Protein AF-A0A2Z6MBP9-F1 (afdb_monomer_lite)

Foldseek 3Di:
DADEAEPEFQDPDDDDDLQPQGQADPGPRHPLVVLLVVLLVVLLVCQPPPRYAEYHSYFEREHPPDDVVRLLVSLQSSLVSSCVSHLRHAYERADYHRSAAPLVCVPPNRDHDSPLRYAYEHEDECPPFPHLCCCVVPDLVVSLVSSLVSSCNGPVVQCDDDHHHHYAHAEYADDPVDDDSSRVSVLLSVLCSCVVSVHHYDYPDCVPVVVVVQVSCVNNHPRDDDDDDDDFDADVVPRWWWDQDPVRDTDTDAAPDDDDDDDDWDADPVGFIWAWFQPDPPGPDIDIDGQQCPDVDPPRPDDRPRRDDDHHHHHD

InterPro domains:
  IPR001547 Glycoside hydrolase, family 5 [PF00150] (1-208)
  IPR017853 Glycoside hydrolase superfamily [SSF51445] (1-216)

Secondary structure (DSSP, 8-state):
--EEEE---SSSS----TTSS-SSTTSTT--HHHHHHHHHHHHHHHTT-TTEEEEE--S---STT--HHHHHHHHHHHHHHHHHH-TTSEEEE--BTTTTB-GGGGTS-------TTEEEEEEEETTTSS-STHHHHS-HHHHHHHHHHHHHHHTGGGGSSSS---EEEEEEE--SSS--HHHHHHHHHHHHHHHHTT--EEEE--TTHHHHHHHHHHHHS-TT--SS------BTTTTBEEEE-TTS-EEEE--TT--------EE-TTS-EEEEEESSSS---EEEEEPSS-S--TT--S-GGGG---------

Sequence (316 aa):
MMVLVDNHVSDPKWCCDNNDGNGFFGDQFFDPKEWLEGLSNVANRVKAKPQVVAIGMRNELRGPNQEKDNWHKYMSQGATIVHKANPNILVFISGLNYDTDLSFLKTNPLNVSIGNKLVYEVHSYAWSIGSPNDWNEQPMNQKCANVMNNLNDKAGFLMSGSNPNPLVMTEFGMDMFDIDDKNQRFMSCMLAYLAGVDLDWALWAAQEFSQRFQLVQKKLLEPSSNSIKSYIIYHPLSGQCVKVNNNHELELGDCDGQTTNLHLSTLDGNGQNLCLQRESSTSPKIVTKKCICVDDNPTCLDDPQSQWFQLVTTNV

Organism: Trifolium subterraneum (NCBI:txid3900)

pLDDT: mean 76.73, std 22.13, range [27.02, 98.69]

Radius of gyration: 25.43 Å; chains: 1; bounding box: 58×69×61 Å

Structure (mmCIF, N/CA/C/O backbone):
data_AF-A0A2Z6MBP9-F1
#
_entry.id   AF-A0A2Z6MBP9-F1
#
loop_
_atom_site.group_PDB
_atom_site.id
_atom_site.type_symbol
_atom_site.label_atom_id
_atom_site.label_alt_id
_atom_site.label_comp_id
_atom_site.label_asym_id
_atom_site.label_entity_id
_atom_site.label_seq_id
_atom_site.pdbx_PDB_ins_code
_atom_site.Cartn_x
_atom_site.Cartn_y
_atom_site.Cartn_z
_atom_site.occupancy
_atom_site.B_iso_or_equiv
_atom_site.auth_seq_id
_atom_site.auth_comp_id
_atom_site.auth_asym_id
_atom_site.auth_atom_id
_atom_site.pdbx_PDB_model_num
ATOM 1 N N . MET A 1 1 ? -15.768 -10.307 -4.596 1.00 78.56 1 MET A N 1
ATOM 2 C CA . MET A 1 1 ? -15.152 -8.989 -4.347 1.00 78.56 1 MET A CA 1
ATOM 3 C C . MET A 1 1 ? -15.163 -8.742 -2.854 1.00 78.56 1 MET A C 1
ATOM 5 O O . MET A 1 1 ? -16.210 -8.928 -2.242 1.00 78.56 1 MET A O 1
ATOM 9 N N . MET A 1 2 ? -14.011 -8.388 -2.297 1.00 88.38 2 MET A N 1
ATOM 10 C CA . MET A 1 2 ? -13.864 -7.919 -0.919 1.00 88.38 2 MET A CA 1
ATOM 11 C C . MET A 1 2 ? -13.749 -6.392 -0.941 1.00 88.38 2 MET A C 1
ATOM 13 O O . MET A 1 2 ? -13.387 -5.827 -1.971 1.00 88.38 2 MET A O 1
ATOM 17 N N . VAL A 1 3 ? -14.096 -5.732 0.160 1.00 91.38 3 VAL A N 1
ATOM 18 C CA . VAL A 1 3 ? -14.080 -4.272 0.286 1.00 91.38 3 VAL A CA 1
ATOM 19 C C . VAL A 1 3 ? -13.291 -3.888 1.534 1.00 91.38 3 VAL A C 1
ATOM 21 O O . VAL A 1 3 ? -13.636 -4.299 2.645 1.00 91.38 3 VAL A O 1
ATOM 24 N N . LEU A 1 4 ? -12.261 -3.073 1.332 1.00 96.00 4 LEU A N 1
ATOM 25 C CA . LEU A 1 4 ? -11.675 -2.213 2.351 1.00 96.00 4 LEU A CA 1
ATOM 26 C C . LEU A 1 4 ? -12.423 -0.876 2.280 1.00 96.00 4 LEU A C 1
ATOM 28 O O . LEU A 1 4 ? -12.638 -0.357 1.184 1.00 96.00 4 LEU A O 1
ATOM 32 N N . VAL A 1 5 ? -12.883 -0.349 3.416 1.00 96.06 5 VAL A N 1
ATOM 33 C CA . VAL A 1 5 ? -13.403 1.029 3.479 1.00 96.06 5 VAL A CA 1
ATOM 34 C C . VAL A 1 5 ? -12.334 1.929 4.083 1.00 96.06 5 VAL A C 1
ATOM 36 O O . VAL A 1 5 ? -11.892 1.689 5.202 1.00 96.06 5 VAL A O 1
ATOM 39 N N . ASP A 1 6 ? -11.900 2.923 3.318 1.00 96.25 6 ASP A N 1
ATOM 40 C CA . ASP A 1 6 ? -10.804 3.822 3.677 1.00 96.25 6 ASP A CA 1
ATOM 41 C C . ASP A 1 6 ? -11.322 5.171 4.216 1.00 96.25 6 ASP A C 1
ATOM 43 O O . ASP A 1 6 ? -12.376 5.669 3.801 1.00 96.25 6 ASP A O 1
ATOM 47 N N . ASN A 1 7 ? -10.573 5.770 5.142 1.00 96.31 7 ASN A N 1
ATOM 48 C CA . ASN A 1 7 ? -10.744 7.150 5.580 1.00 96.31 7 ASN A CA 1
ATOM 49 C C . ASN A 1 7 ? -9.782 8.067 4.807 1.00 96.31 7 ASN A C 1
ATOM 51 O O . ASN A 1 7 ? -8.754 8.494 5.330 1.00 96.31 7 ASN A O 1
ATOM 55 N N . HIS A 1 8 ? -10.151 8.381 3.566 1.00 94.31 8 HIS A N 1
ATOM 56 C CA . HIS A 1 8 ? -9.243 9.024 2.617 1.00 94.31 8 HIS A CA 1
ATOM 57 C C . HIS A 1 8 ? -8.879 10.478 2.975 1.00 94.31 8 HIS A C 1
ATOM 59 O O . HIS A 1 8 ? -7.716 10.866 3.050 1.00 94.31 8 HIS A O 1
ATOM 65 N N . VAL A 1 9 ? -9.898 11.300 3.231 1.00 91.88 9 VAL A N 1
ATOM 66 C CA . VAL A 1 9 ? -9.785 12.700 3.668 1.00 91.88 9 VAL A CA 1
ATOM 67 C C . VAL A 1 9 ? -10.975 13.041 4.560 1.00 91.88 9 VAL A C 1
ATOM 69 O O . VAL A 1 9 ? -12.023 12.395 4.484 1.00 91.88 9 VAL A O 1
ATOM 72 N N . SER A 1 10 ? -10.823 14.049 5.416 1.00 89.25 10 SER A N 1
ATOM 73 C CA . SER A 1 10 ? -11.907 14.529 6.285 1.00 89.25 10 SER A CA 1
ATOM 74 C C . SER A 1 10 ? -12.789 15.565 5.580 1.00 89.25 10 SER A C 1
ATOM 76 O O . SER A 1 10 ? -14.002 15.590 5.758 1.00 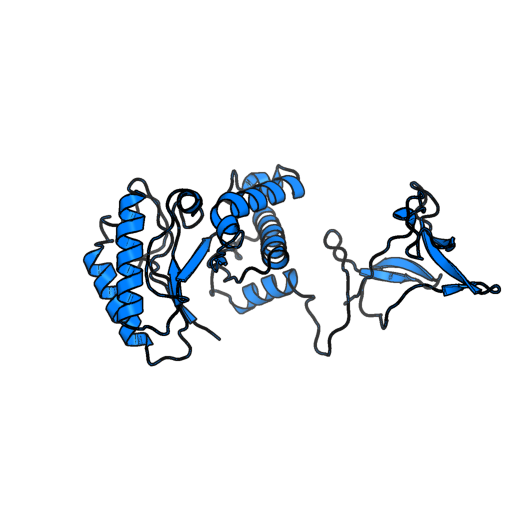89.25 10 SER A O 1
ATOM 78 N N . ASP A 1 11 ? -12.163 16.411 4.762 1.00 85.25 11 ASP A N 1
ATOM 79 C CA . ASP A 1 11 ? -12.798 17.423 3.916 1.00 85.25 11 ASP A CA 1
ATOM 80 C C . ASP A 1 11 ? -12.936 16.864 2.482 1.00 85.25 11 ASP A C 1
ATOM 82 O O . ASP A 1 11 ? -11.939 16.370 1.949 1.00 85.25 11 ASP A O 1
ATOM 86 N N . PRO A 1 12 ? -14.125 16.875 1.841 1.00 83.44 12 PRO A N 1
ATOM 87 C CA . PRO A 1 12 ? -14.346 16.239 0.538 1.00 83.44 12 PRO A CA 1
ATOM 88 C C . PRO A 1 12 ? -13.714 17.034 -0.619 1.00 83.44 12 PRO A C 1
ATOM 90 O O . PRO A 1 12 ? -14.389 17.764 -1.348 1.00 83.44 12 PRO A O 1
ATOM 93 N N . LYS A 1 13 ? -12.405 16.857 -0.806 1.00 81.50 13 LYS A N 1
ATOM 94 C CA . LYS A 1 13 ? -11.586 17.503 -1.842 1.00 81.50 13 LYS A CA 1
ATOM 95 C C . LYS A 1 13 ? -10.576 16.544 -2.471 1.00 81.50 13 LYS A C 1
ATOM 97 O O . LYS A 1 13 ? -10.451 15.393 -2.063 1.00 81.50 13 LYS A O 1
ATOM 102 N N . TRP A 1 14 ? -9.846 17.043 -3.468 1.00 82.00 14 TRP A N 1
ATOM 103 C CA . TRP A 1 14 ? -8.690 16.342 -4.017 1.00 82.00 14 TRP A CA 1
ATOM 104 C C . TRP A 1 14 ? -7.540 16.292 -3.000 1.00 82.00 14 TRP A C 1
ATOM 106 O O . TRP A 1 14 ? -7.294 17.260 -2.281 1.00 82.00 14 TRP A O 1
ATOM 116 N N . CYS A 1 15 ? -6.859 15.152 -2.970 1.00 80.12 15 CYS A N 1
ATOM 117 C CA . CYS A 1 15 ? -5.733 14.817 -2.105 1.00 80.12 15 CYS A CA 1
ATOM 118 C C . CYS A 1 15 ? -4.496 14.587 -3.009 1.00 80.12 15 CYS A C 1
ATOM 120 O O . CYS A 1 15 ? -4.652 14.270 -4.184 1.00 80.12 15 CYS A O 1
ATOM 122 N N . CYS A 1 16 ? -3.251 14.766 -2.576 1.00 85.00 16 CYS A N 1
ATOM 123 C CA . CYS A 1 16 ? -2.778 14.919 -1.207 1.00 85.00 16 CYS A CA 1
ATOM 124 C C . CYS A 1 16 ? -1.644 15.960 -1.146 1.00 85.00 16 CYS A C 1
ATOM 126 O O . CYS A 1 16 ? -0.484 15.650 -1.413 1.00 85.00 16 CYS A O 1
ATOM 128 N N . ASP A 1 17 ? -1.947 17.206 -0.782 1.00 86.75 17 ASP A N 1
ATOM 129 C CA . ASP A 1 17 ? -0.915 18.241 -0.626 1.00 86.75 17 ASP A CA 1
ATOM 130 C C . ASP A 1 17 ? -0.367 18.246 0.809 1.00 86.75 17 ASP A C 1
ATOM 132 O O . ASP A 1 17 ? -1.072 17.941 1.771 1.00 86.75 17 ASP A O 1
ATOM 136 N N . ASN A 1 18 ? 0.893 18.660 0.987 1.00 88.62 18 ASN A N 1
ATOM 137 C CA . ASN A 1 18 ? 1.510 18.795 2.320 1.00 88.62 18 ASN A CA 1
ATOM 138 C C . ASN A 1 18 ? 0.797 19.814 3.233 1.00 88.62 18 ASN A C 1
ATOM 140 O O . ASN A 1 18 ? 0.998 19.787 4.444 1.00 88.62 18 ASN A O 1
ATOM 144 N N . ASN A 1 19 ? 0.010 20.728 2.652 1.00 88.69 19 ASN A N 1
ATOM 145 C CA . ASN A 1 19 ? -0.622 21.861 3.335 1.00 88.69 19 ASN A CA 1
ATOM 146 C C . ASN A 1 19 ? -2.150 21.908 3.128 1.00 88.69 19 ASN A C 1
ATOM 148 O O . ASN A 1 19 ? -2.763 22.957 3.315 1.00 88.69 19 ASN A O 1
ATOM 152 N N . ASP A 1 20 ? -2.788 20.798 2.742 1.00 90.50 20 ASP A N 1
ATOM 153 C CA . ASP A 1 20 ? -4.249 20.730 2.545 1.00 90.50 20 ASP A CA 1
ATOM 154 C C . ASP A 1 20 ? -5.064 20.661 3.858 1.00 90.50 20 ASP A C 1
ATOM 156 O O . ASP A 1 20 ? -6.297 20.549 3.840 1.00 90.50 20 ASP A O 1
ATOM 160 N N . GLY A 1 21 ? -4.386 20.713 5.007 1.00 92.56 21 GLY A N 1
ATOM 161 C CA . GLY A 1 21 ? -4.985 20.659 6.339 1.00 92.56 21 GLY A CA 1
ATOM 162 C C . GLY A 1 21 ? -5.599 19.303 6.706 1.00 92.56 21 GLY A C 1
ATOM 163 O O . GLY A 1 21 ? -6.413 19.251 7.627 1.00 92.56 21 GLY A O 1
ATOM 164 N N . ASN A 1 22 ? -5.271 18.230 5.979 1.00 93.00 22 ASN A N 1
ATOM 165 C CA . ASN A 1 22 ? -5.715 16.857 6.242 1.00 93.00 22 ASN A CA 1
ATOM 166 C C . ASN A 1 22 ? -4.546 15.887 6.509 1.00 93.00 22 ASN A C 1
ATOM 168 O O . ASN A 1 22 ? -4.806 14.704 6.736 1.00 93.00 22 ASN A O 1
ATOM 172 N N . GLY A 1 23 ? -3.294 16.351 6.464 1.00 93.50 23 GLY A N 1
ATOM 173 C CA . GLY A 1 23 ? -2.109 15.494 6.439 1.00 93.50 23 GLY A CA 1
ATOM 174 C C . GLY A 1 23 ? -1.810 14.779 7.756 1.00 93.50 23 GLY A C 1
ATOM 175 O O . GLY A 1 23 ? -1.382 13.625 7.732 1.00 93.50 23 GLY A O 1
ATOM 176 N N . PHE A 1 24 ? -2.061 15.416 8.901 1.00 97.00 24 PHE A N 1
ATOM 177 C CA . PHE A 1 24 ? -1.782 14.827 10.209 1.00 97.00 24 PHE A CA 1
ATOM 178 C C . PHE A 1 24 ? -2.803 15.190 11.297 1.00 97.00 24 PHE A C 1
ATOM 180 O O . PHE A 1 24 ? -3.591 16.129 11.180 1.00 97.00 24 PHE A O 1
ATOM 187 N N . PHE A 1 25 ? -2.785 14.412 12.380 1.00 97.31 25 PHE A N 1
ATOM 188 C CA . PHE A 1 25 ? -3.661 14.568 13.539 1.00 97.31 25 PHE A CA 1
ATOM 189 C C . PHE A 1 25 ? -3.562 15.974 14.153 1.00 97.31 25 PHE A C 1
ATOM 191 O O . PHE A 1 25 ? -2.516 16.355 14.678 1.00 97.31 25 PHE A O 1
ATOM 198 N N . GLY A 1 26 ? -4.675 16.710 14.164 1.00 95.88 26 GLY A N 1
ATOM 199 C CA . GLY A 1 26 ? -4.751 18.084 14.668 1.00 95.88 26 GLY A CA 1
ATOM 200 C C . GLY A 1 26 ? -4.574 19.174 13.604 1.00 95.88 26 GLY A C 1
ATOM 201 O O . GLY A 1 26 ? -4.646 20.352 13.955 1.00 95.88 26 GLY A O 1
ATOM 202 N N . ASP A 1 27 ? -4.384 18.816 12.330 1.00 95.44 27 ASP A N 1
ATOM 203 C CA . ASP A 1 27 ? -4.482 19.770 11.222 1.00 95.44 27 ASP A CA 1
ATOM 204 C C . ASP A 1 27 ? -5.906 20.353 11.101 1.00 95.44 27 ASP A C 1
ATOM 206 O O . ASP A 1 27 ? -6.869 19.822 11.655 1.00 95.44 27 ASP A O 1
ATOM 210 N N . GLN A 1 28 ? -6.048 21.444 10.334 1.00 94.69 28 GLN A N 1
ATOM 211 C CA . GLN A 1 28 ? -7.271 22.257 10.214 1.00 94.69 28 GLN A CA 1
ATOM 212 C C . GLN A 1 28 ? -8.577 21.462 10.023 1.00 94.69 28 GLN A C 1
ATOM 214 O O . GLN A 1 28 ? -9.617 21.889 10.522 1.00 94.69 28 GLN A O 1
ATOM 219 N N . PHE A 1 29 ? -8.534 20.346 9.294 1.00 94.75 29 PHE A N 1
ATOM 220 C CA . PHE A 1 29 ? -9.696 19.508 8.991 1.00 94.75 29 PHE A CA 1
ATOM 221 C C . PHE A 1 29 ? -9.604 18.109 9.623 1.00 94.75 29 PHE A C 1
ATOM 223 O O . PHE A 1 29 ? -10.404 17.239 9.300 1.00 94.75 29 PHE A O 1
ATOM 230 N N . PHE A 1 30 ? -8.635 17.845 10.503 1.00 96.00 30 PHE A N 1
ATOM 231 C CA . PHE A 1 30 ? -8.377 16.510 11.049 1.00 96.00 30 PHE A CA 1
ATOM 232 C C . PHE A 1 30 ? -8.354 16.510 12.586 1.00 96.00 30 PHE A C 1
ATOM 234 O O . PHE A 1 30 ? -7.325 16.242 13.207 1.00 96.00 30 PHE A O 1
ATOM 241 N N . ASP A 1 31 ? -9.511 16.760 13.214 1.00 97.38 31 ASP A N 1
ATOM 242 C CA . ASP A 1 31 ? -9.678 16.553 14.661 1.00 97.38 31 ASP A CA 1
ATOM 243 C C . ASP A 1 31 ? -9.617 15.043 14.991 1.00 97.38 31 ASP A C 1
ATOM 245 O O . ASP A 1 31 ? -10.450 14.265 14.505 1.00 97.38 31 ASP A O 1
ATOM 249 N N . PRO A 1 32 ? -8.674 14.589 15.841 1.00 97.75 32 PRO A N 1
ATOM 250 C CA . PRO A 1 32 ? -8.573 13.182 16.215 1.00 97.75 32 PRO A CA 1
ATOM 251 C C . PRO A 1 32 ? -9.816 12.637 16.930 1.00 97.75 32 PRO A C 1
ATOM 253 O O . PRO A 1 32 ? -10.083 11.444 16.839 1.00 97.75 32 PRO A O 1
ATOM 256 N N . LYS A 1 33 ? -10.594 13.461 17.643 1.00 98.25 33 LYS A N 1
ATOM 257 C CA . LYS A 1 33 ? -11.826 13.012 18.317 1.00 98.25 33 LYS A CA 1
ATOM 258 C C . LYS A 1 33 ? -12.920 12.690 17.309 1.00 98.25 33 LYS A C 1
ATOM 260 O O . LYS A 1 33 ? -13.501 11.610 17.379 1.00 98.25 33 LYS A O 1
ATOM 265 N N . GLU A 1 34 ? -13.155 13.597 16.363 1.00 98.12 34 GLU A N 1
ATOM 266 C CA . GLU A 1 34 ? -14.128 13.404 15.284 1.00 98.12 34 GLU A CA 1
ATOM 267 C C . GLU A 1 34 ? -13.765 12.172 14.446 1.00 98.12 34 GLU A C 1
ATOM 269 O O . GLU A 1 34 ? -14.619 11.333 14.164 1.00 98.12 34 GLU A O 1
ATOM 274 N N . TRP A 1 35 ? -12.478 11.999 14.137 1.00 98.25 35 TRP A N 1
ATOM 275 C CA . TRP A 1 35 ? -11.964 10.815 13.451 1.00 98.25 35 TRP A CA 1
ATOM 276 C C . TRP A 1 35 ? -12.220 9.509 14.223 1.00 98.25 35 TRP A C 1
ATOM 278 O O . TRP A 1 35 ? -12.745 8.554 13.648 1.00 98.25 35 TRP A O 1
ATOM 288 N N . LEU A 1 36 ? -11.930 9.460 15.531 1.00 98.69 36 LEU A N 1
ATOM 289 C CA . LEU A 1 36 ? -12.209 8.286 16.374 1.00 98.69 36 LEU A CA 1
ATOM 290 C C . LEU A 1 36 ? -13.715 7.954 16.430 1.00 98.69 36 LEU A C 1
ATOM 292 O O . LEU A 1 36 ? -14.098 6.779 16.384 1.00 98.69 36 LEU A O 1
ATOM 296 N N . GLU A 1 37 ? -14.583 8.967 16.502 1.00 98.44 37 GLU A N 1
ATOM 297 C CA . GLU A 1 37 ? -16.040 8.792 16.431 1.00 98.44 37 GLU A CA 1
ATOM 298 C C . GLU A 1 37 ? -16.483 8.289 15.047 1.00 98.44 37 GLU A C 1
ATOM 300 O O . GLU A 1 37 ? -17.269 7.340 14.953 1.00 98.44 37 GLU A O 1
ATOM 305 N N . GLY A 1 38 ? -15.926 8.850 13.972 1.00 98.00 38 GLY A N 1
ATOM 306 C CA . GLY A 1 38 ? -16.136 8.423 12.589 1.00 98.00 38 GLY A CA 1
ATOM 307 C C . GLY A 1 38 ? -15.774 6.954 12.365 1.00 98.00 38 GLY A C 1
ATOM 308 O O . GLY A 1 38 ? -16.606 6.190 11.868 1.00 98.00 38 GLY A O 1
ATOM 309 N N . LEU A 1 39 ? -14.590 6.525 12.812 1.00 98.62 39 LEU A N 1
ATOM 310 C CA . LEU A 1 39 ? -14.144 5.128 12.752 1.00 98.62 39 LEU A CA 1
ATOM 311 C C . LEU A 1 39 ? -15.106 4.184 13.488 1.00 98.62 39 LEU A C 1
ATOM 313 O O . LEU A 1 39 ? -15.506 3.158 12.934 1.00 98.62 39 LEU A O 1
ATOM 317 N N . SER A 1 40 ? -15.539 4.544 14.701 1.00 98.56 40 SER A N 1
ATOM 318 C CA . SER A 1 40 ? -16.538 3.775 15.461 1.00 98.56 40 SER A CA 1
ATOM 319 C C . SER A 1 40 ? -17.866 3.651 14.703 1.00 98.56 40 SER A C 1
ATOM 321 O O . SER A 1 40 ? -18.442 2.561 14.594 1.00 98.56 40 SER A O 1
ATOM 323 N N . ASN A 1 41 ? -18.353 4.756 14.137 1.00 98.25 41 ASN A N 1
ATOM 324 C CA . ASN A 1 41 ? -19.615 4.808 13.402 1.00 98.25 41 ASN A CA 1
ATOM 325 C C . ASN A 1 41 ? -19.564 3.969 12.115 1.00 98.25 41 ASN A C 1
ATOM 327 O O . ASN A 1 41 ? -20.492 3.198 11.844 1.00 98.25 41 ASN A O 1
ATOM 331 N N . VAL A 1 42 ? -18.470 4.051 11.350 1.00 97.94 42 VAL A N 1
ATOM 332 C CA . VAL A 1 42 ? -18.249 3.231 10.148 1.00 97.94 42 VAL A CA 1
ATOM 333 C C . VAL A 1 42 ? -18.137 1.752 10.518 1.00 97.94 42 VAL A C 1
ATOM 335 O O . VAL A 1 42 ? -18.870 0.940 9.948 1.00 97.94 42 VAL A O 1
ATOM 338 N N . ALA A 1 43 ? -17.322 1.396 11.516 1.00 98.38 43 ALA A N 1
ATOM 339 C CA . ALA A 1 43 ? -17.139 0.017 11.973 1.00 98.38 43 ALA A CA 1
ATOM 340 C C . ALA A 1 43 ? -18.457 -0.649 12.399 1.00 98.38 43 ALA A C 1
ATOM 342 O O . ALA A 1 43 ? -18.738 -1.782 11.997 1.00 98.38 43 ALA A O 1
ATOM 343 N N . ASN A 1 44 ? -19.312 0.069 13.135 1.00 98.12 44 ASN A N 1
ATOM 344 C CA . ASN A 1 44 ? -20.657 -0.402 13.473 1.00 98.12 44 ASN A CA 1
ATOM 345 C C . ASN A 1 44 ? -21.556 -0.535 12.229 1.00 98.12 44 ASN A C 1
ATOM 347 O O . ASN A 1 44 ? -22.238 -1.549 12.066 1.00 98.12 44 ASN A O 1
ATOM 351 N N . ARG A 1 45 ? -21.536 0.444 11.313 1.00 97.00 45 ARG A N 1
ATOM 352 C CA . ARG A 1 45 ? -22.363 0.460 10.088 1.00 97.00 45 ARG A CA 1
ATOM 353 C C . ARG A 1 45 ? -22.016 -0.652 9.092 1.00 97.00 45 ARG A C 1
ATOM 355 O O . ARG A 1 45 ? -22.892 -1.066 8.326 1.00 97.00 45 ARG A O 1
ATOM 362 N N . VAL A 1 46 ? -20.772 -1.131 9.067 1.00 97.06 46 VAL A N 1
ATOM 363 C CA . VAL A 1 46 ? -20.335 -2.224 8.175 1.00 97.06 46 VAL A CA 1
ATOM 364 C C . VAL A 1 46 ? -20.385 -3.611 8.821 1.00 97.06 46 VAL A C 1
ATOM 366 O O . VAL A 1 46 ? -20.267 -4.603 8.113 1.00 97.06 46 VAL A O 1
ATOM 369 N N . LYS A 1 47 ? -20.653 -3.716 10.128 1.00 94.56 47 LYS A N 1
ATOM 370 C CA . LYS A 1 47 ? -20.632 -4.978 10.896 1.00 94.56 47 LYS A CA 1
ATOM 371 C C . LYS A 1 47 ? -21.520 -6.101 10.343 1.00 94.56 47 LYS A C 1
ATOM 373 O O . LYS A 1 47 ? -21.188 -7.270 10.496 1.00 94.56 47 LYS A O 1
ATOM 378 N N . ALA A 1 48 ? -22.631 -5.753 9.693 1.00 91.94 48 ALA A N 1
ATOM 379 C CA . ALA A 1 48 ? -23.555 -6.701 9.060 1.00 91.94 48 ALA A CA 1
ATOM 380 C C . ALA A 1 48 ? -23.320 -6.891 7.542 1.00 91.94 48 ALA A C 1
ATOM 382 O O . ALA A 1 48 ? -24.154 -7.492 6.866 1.00 91.94 48 ALA A O 1
ATOM 383 N N . LYS A 1 49 ? -22.226 -6.356 6.983 1.00 94.31 49 LYS A N 1
ATOM 384 C CA . LYS A 1 49 ? -21.910 -6.394 5.547 1.00 94.31 49 LYS A CA 1
ATOM 385 C C . LYS A 1 49 ? -20.735 -7.348 5.290 1.00 94.31 49 LYS A C 1
ATOM 387 O O . LYS A 1 49 ? -19.592 -6.908 5.374 1.00 94.31 49 LYS A O 1
ATOM 392 N N . PRO A 1 50 ? -20.969 -8.629 4.947 1.00 91.25 50 PRO A N 1
ATOM 393 C CA . PRO A 1 50 ? -19.896 -9.623 4.815 1.00 91.25 50 PRO A CA 1
ATOM 394 C C . PRO A 1 50 ? -18.900 -9.332 3.680 1.00 91.25 50 PRO A C 1
ATOM 396 O O . PRO A 1 50 ? -17.843 -9.947 3.626 1.00 91.25 50 PRO A O 1
ATOM 399 N N . GLN A 1 51 ? -19.219 -8.406 2.770 1.00 93.25 51 GLN A N 1
ATOM 400 C CA . GLN A 1 51 ? -18.301 -7.940 1.730 1.00 93.25 51 GLN A CA 1
ATOM 401 C C . GLN A 1 51 ? -17.224 -6.989 2.272 1.00 93.25 51 GLN A C 1
ATOM 403 O O . GLN A 1 51 ? -16.179 -6.861 1.641 1.00 93.25 51 GLN A O 1
ATOM 408 N N . VAL A 1 52 ? -17.472 -6.305 3.398 1.00 95.94 52 VAL A N 1
ATOM 409 C CA . VAL A 1 52 ? -16.518 -5.363 3.999 1.00 95.94 52 VAL A CA 1
ATOM 410 C C . VAL A 1 52 ? -15.631 -6.122 4.980 1.00 95.94 52 VAL A C 1
ATOM 412 O O . VAL A 1 52 ? -16.074 -6.505 6.062 1.00 95.94 52 VAL A O 1
ATOM 415 N N . VAL A 1 53 ? -14.385 -6.357 4.576 1.00 97.19 53 VAL A N 1
ATOM 416 C CA . VAL A 1 53 ? -13.426 -7.203 5.306 1.00 97.19 53 VAL A CA 1
ATOM 417 C C . VAL A 1 53 ? -12.406 -6.393 6.103 1.00 97.19 53 VAL A C 1
ATOM 419 O O . VAL A 1 53 ? -11.828 -6.921 7.051 1.00 97.19 53 VAL A O 1
ATOM 422 N N . ALA A 1 54 ? -12.212 -5.121 5.745 1.00 98.19 54 ALA A N 1
ATOM 423 C CA . ALA A 1 54 ? -11.182 -4.248 6.296 1.00 98.19 54 ALA A CA 1
ATOM 424 C C . ALA A 1 54 ? -11.658 -2.793 6.448 1.00 98.19 54 ALA A C 1
ATOM 426 O O . ALA A 1 54 ? -12.542 -2.337 5.714 1.00 98.19 54 ALA A O 1
ATOM 427 N N . ILE A 1 55 ? -11.039 -2.069 7.381 1.00 98.56 55 ILE A N 1
ATOM 428 C CA . ILE A 1 55 ? -11.099 -0.607 7.509 1.00 98.56 55 ILE A CA 1
ATOM 429 C C . ILE A 1 55 ? -9.672 -0.058 7.428 1.00 98.56 55 ILE A C 1
ATOM 431 O O . ILE A 1 55 ? -8.863 -0.390 8.295 1.00 98.56 55 ILE A O 1
ATOM 435 N N . GLY A 1 56 ? -9.405 0.782 6.424 1.00 98.31 56 GLY A N 1
ATOM 436 C CA . GLY A 1 56 ? -8.249 1.684 6.387 1.00 98.31 56 GLY A CA 1
ATOM 437 C C . GLY A 1 56 ? -8.511 2.845 7.332 1.00 98.31 56 GLY A C 1
ATOM 438 O O . GLY A 1 56 ? -9.564 3.486 7.253 1.00 98.31 56 GLY A O 1
ATOM 439 N N . MET A 1 57 ? -7.627 3.059 8.307 1.00 97.94 57 MET A N 1
ATOM 440 C CA . MET A 1 57 ? -7.917 4.023 9.371 1.00 97.94 57 MET A CA 1
ATOM 441 C C . MET A 1 57 ? -7.669 5.471 8.959 1.00 97.94 57 MET A C 1
ATOM 443 O O . MET A 1 57 ? -8.389 6.344 9.444 1.00 97.94 57 MET A O 1
ATOM 447 N N . ARG A 1 58 ? -6.678 5.738 8.103 1.00 97.31 58 ARG A N 1
ATOM 448 C CA . ARG A 1 58 ? -6.411 7.061 7.524 1.00 97.31 58 ARG A CA 1
ATOM 449 C C . ARG A 1 58 ? -5.465 6.943 6.335 1.00 97.31 58 ARG A C 1
ATOM 451 O O . ARG A 1 58 ? -4.364 6.458 6.531 1.00 97.31 58 ARG A O 1
ATOM 458 N N . ASN A 1 59 ? -5.831 7.479 5.182 1.00 97.00 59 ASN A N 1
ATOM 459 C CA . ASN A 1 59 ? -4.941 7.553 4.026 1.00 97.00 59 ASN A CA 1
ATOM 460 C C . ASN A 1 59 ? -3.801 8.577 4.199 1.00 97.00 59 ASN A C 1
ATOM 462 O O . ASN A 1 59 ? -4.049 9.734 4.563 1.00 97.00 59 ASN A O 1
ATOM 466 N N . GLU A 1 60 ? -2.578 8.171 3.858 1.00 96.56 60 GLU A N 1
ATOM 467 C CA . GLU A 1 60 ? -1.407 9.016 3.598 1.00 96.56 60 GLU A CA 1
ATOM 468 C C . GLU A 1 60 ? -1.100 10.060 4.676 1.00 96.56 60 GLU A C 1
ATOM 470 O O . GLU A 1 60 ? -1.115 11.271 4.416 1.00 96.56 60 GLU A O 1
ATOM 475 N N . LEU A 1 61 ? -0.755 9.612 5.887 1.00 97.56 61 LEU A N 1
ATOM 476 C CA . LEU A 1 61 ? -0.272 10.527 6.928 1.00 97.56 61 LEU A CA 1
ATOM 477 C C . LEU A 1 61 ? 1.018 11.225 6.449 1.00 97.56 61 LEU A C 1
ATOM 479 O O . LEU A 1 61 ? 1.970 10.588 5.989 1.00 97.56 61 LEU A O 1
ATOM 483 N N . ARG A 1 62 ? 1.020 12.562 6.482 1.00 96.25 62 ARG A N 1
ATOM 484 C CA . ARG A 1 62 ? 1.984 13.421 5.763 1.00 96.25 62 ARG A CA 1
ATOM 485 C C . ARG A 1 62 ? 2.093 14.822 6.376 1.00 96.25 62 ARG A C 1
ATOM 487 O O . ARG A 1 62 ? 1.395 15.156 7.329 1.00 96.25 62 ARG A O 1
ATOM 494 N N . GLY A 1 63 ? 2.935 15.671 5.787 1.00 94.56 63 GLY A N 1
ATOM 495 C CA . GLY A 1 63 ? 3.054 17.080 6.164 1.00 94.56 63 GLY A CA 1
ATOM 496 C C . GLY A 1 63 ? 4.086 17.363 7.266 1.00 94.56 63 GLY A C 1
ATOM 497 O O . GLY A 1 63 ? 4.727 16.446 7.790 1.00 94.56 63 GLY A O 1
ATOM 498 N N . PRO A 1 64 ? 4.275 18.649 7.617 1.00 92.69 64 PRO A N 1
ATOM 499 C CA . PRO A 1 64 ? 5.303 19.096 8.562 1.00 92.69 64 PRO A CA 1
ATOM 500 C C . PRO A 1 64 ? 4.985 18.773 10.031 1.00 92.69 64 PRO A C 1
ATOM 502 O O . PRO A 1 64 ? 5.886 18.805 10.864 1.00 92.69 64 PRO A O 1
ATOM 505 N N . ASN A 1 65 ? 3.725 18.457 10.348 1.00 93.69 65 ASN A N 1
ATOM 506 C CA . ASN A 1 65 ? 3.253 18.181 11.709 1.00 93.69 65 ASN A CA 1
ATOM 507 C C . ASN A 1 65 ? 3.405 16.705 12.128 1.00 93.69 65 ASN A C 1
ATOM 509 O O . ASN A 1 65 ? 3.047 16.353 13.251 1.00 93.69 65 ASN A O 1
ATOM 513 N N . GLN A 1 66 ? 3.916 15.840 11.242 1.00 95.00 66 GLN A N 1
ATOM 514 C CA . GLN A 1 66 ? 4.094 14.413 11.513 1.00 95.00 66 GLN A CA 1
ATOM 515 C C . GLN A 1 66 ? 5.018 14.162 12.703 1.00 95.00 66 GLN A C 1
ATOM 517 O O . GLN A 1 66 ? 6.176 14.583 12.726 1.00 95.00 66 GLN A O 1
ATOM 522 N N . GLU A 1 67 ? 4.519 13.398 13.667 1.00 96.00 67 GLU A N 1
ATOM 523 C CA . GLU A 1 67 ? 5.219 13.113 14.912 1.00 96.00 67 GLU A CA 1
ATOM 524 C C . GLU A 1 67 ? 4.894 11.671 15.354 1.00 96.00 67 GLU A C 1
ATOM 526 O O . GLU A 1 67 ? 3.745 11.226 15.303 1.00 96.00 67 GLU A O 1
ATOM 531 N N . LYS A 1 68 ? 5.923 10.900 15.724 1.00 97.62 68 LYS A N 1
ATOM 532 C CA . LYS A 1 68 ? 5.847 9.442 15.908 1.00 97.62 68 LYS A CA 1
ATOM 533 C C . LYS A 1 68 ? 5.098 9.034 17.174 1.00 97.62 68 LYS A C 1
ATOM 535 O O . LYS A 1 68 ? 4.431 8.001 17.158 1.00 97.62 68 LYS A O 1
ATOM 540 N N . ASP A 1 69 ? 5.178 9.802 18.252 1.00 97.19 69 ASP A N 1
ATOM 541 C CA . ASP A 1 69 ? 4.470 9.494 19.498 1.00 97.19 69 ASP A CA 1
ATOM 542 C C . ASP A 1 69 ? 2.965 9.763 19.344 1.00 97.19 69 ASP A C 1
ATOM 544 O O . ASP A 1 69 ? 2.137 8.953 19.771 1.00 97.19 69 ASP A O 1
ATOM 548 N N . ASN A 1 70 ? 2.589 10.837 18.644 1.00 97.88 70 ASN A N 1
ATOM 549 C CA . ASN A 1 70 ? 1.209 11.096 18.233 1.00 97.88 70 ASN A CA 1
ATOM 550 C C . ASN A 1 70 ? 0.690 10.042 17.246 1.00 97.88 70 ASN A C 1
ATOM 552 O O . ASN A 1 70 ? -0.438 9.581 17.429 1.00 97.88 70 ASN A O 1
ATOM 556 N N . TRP A 1 71 ? 1.491 9.607 16.264 1.00 98.44 71 TRP A N 1
ATOM 557 C CA . TRP A 1 71 ? 1.127 8.484 15.386 1.00 98.44 71 TRP A CA 1
ATOM 558 C C . TRP A 1 71 ? 0.828 7.226 16.217 1.00 98.44 71 TRP A C 1
ATOM 560 O O . TRP A 1 71 ? -0.278 6.693 16.140 1.00 98.44 71 TRP A O 1
ATOM 570 N N . HIS A 1 72 ? 1.738 6.810 17.109 1.00 98.56 72 HIS A N 1
ATOM 571 C CA . HIS A 1 72 ? 1.526 5.629 17.959 1.00 98.56 72 HIS A CA 1
ATOM 572 C C . HIS A 1 72 ? 0.271 5.753 18.818 1.00 98.56 72 HIS A C 1
ATOM 574 O O . HIS A 1 72 ? -0.532 4.819 18.888 1.00 98.56 72 HIS A O 1
ATOM 580 N N . LYS A 1 73 ? 0.083 6.910 19.458 1.00 97.94 73 LYS A N 1
ATOM 581 C CA . LYS A 1 73 ? -1.075 7.214 20.299 1.00 97.94 73 LYS A CA 1
ATOM 582 C C . LYS A 1 73 ? -2.382 7.088 19.519 1.00 97.94 73 LYS A C 1
ATOM 584 O O . LYS A 1 73 ? -3.271 6.357 19.958 1.00 97.94 73 LYS A O 1
ATOM 589 N N . TYR A 1 74 ? -2.521 7.793 18.398 1.00 98.44 74 TYR A N 1
ATOM 590 C CA . TYR A 1 74 ? -3.790 7.856 17.676 1.00 98.44 74 TYR A CA 1
ATOM 591 C C . TYR A 1 74 ? -4.066 6.586 16.870 1.00 98.44 74 TYR A C 1
ATOM 593 O O . TYR A 1 74 ? -5.193 6.099 16.928 1.00 98.44 74 TYR A O 1
ATOM 601 N N . MET A 1 75 ? -3.063 5.964 16.242 1.00 98.44 75 MET A N 1
ATOM 602 C CA . MET A 1 75 ? -3.257 4.684 15.543 1.00 98.44 75 MET A CA 1
ATOM 603 C C . MET A 1 75 ? -3.623 3.555 16.520 1.00 98.44 75 MET A C 1
ATOM 605 O O . MET A 1 75 ? -4.554 2.797 16.251 1.00 98.44 75 MET A O 1
ATOM 609 N N . SER A 1 76 ? -3.013 3.498 17.714 1.00 98.38 76 SER A N 1
ATOM 610 C CA . SER A 1 76 ? -3.430 2.544 18.762 1.00 98.38 76 SER A CA 1
ATOM 611 C C . SER A 1 76 ? -4.874 2.780 19.224 1.00 98.38 76 SER A C 1
ATOM 613 O O . SER A 1 76 ? -5.626 1.824 19.444 1.00 98.38 76 SER A O 1
ATOM 615 N N . GLN A 1 77 ? -5.283 4.046 19.375 1.00 98.50 77 GLN A N 1
ATOM 616 C CA . GLN A 1 77 ? -6.645 4.416 19.775 1.00 98.50 77 GLN A CA 1
ATOM 617 C C . GLN A 1 77 ? -7.674 4.070 18.693 1.00 98.50 77 GLN A C 1
ATOM 619 O O . GLN A 1 77 ? -8.674 3.420 19.007 1.00 98.50 77 GLN A O 1
ATOM 624 N N . GLY A 1 78 ? -7.412 4.434 17.435 1.00 98.56 78 GLY A N 1
ATOM 625 C CA . GLY A 1 78 ? -8.265 4.117 16.289 1.00 98.56 78 GLY A CA 1
ATOM 626 C C . GLY A 1 78 ? -8.467 2.614 16.148 1.00 98.56 78 GLY A C 1
ATOM 627 O O . GLY A 1 78 ? -9.606 2.144 16.146 1.00 98.56 78 GLY A O 1
ATOM 628 N N . ALA A 1 79 ? -7.378 1.844 16.175 1.00 98.69 79 ALA A N 1
ATOM 629 C CA . ALA A 1 79 ? -7.428 0.395 16.022 1.00 98.69 79 ALA A CA 1
ATOM 630 C C . ALA A 1 79 ? -8.218 -0.281 17.152 1.00 98.69 79 ALA A C 1
ATOM 632 O O . ALA A 1 79 ? -9.064 -1.144 16.904 1.00 98.69 79 ALA A O 1
ATOM 633 N N . THR A 1 80 ? -8.019 0.174 18.393 1.00 98.56 80 THR A N 1
ATOM 634 C CA . THR A 1 80 ? -8.783 -0.295 19.559 1.00 98.56 80 THR A CA 1
ATOM 635 C C . THR A 1 80 ? -10.277 0.021 19.428 1.00 98.56 80 THR A C 1
ATOM 637 O O . THR A 1 80 ? -11.115 -0.819 19.765 1.00 98.56 80 THR A O 1
ATOM 640 N N . ILE A 1 81 ? -10.642 1.205 18.924 1.00 98.50 81 ILE A N 1
ATOM 641 C CA . ILE A 1 81 ? -12.045 1.605 18.733 1.00 98.50 81 ILE A CA 1
ATOM 642 C C . ILE A 1 81 ? -12.712 0.811 17.606 1.00 98.50 81 ILE A C 1
ATOM 644 O O . ILE A 1 81 ? -13.806 0.280 17.820 1.00 98.50 81 ILE A O 1
ATOM 648 N N . VAL A 1 82 ? -12.054 0.667 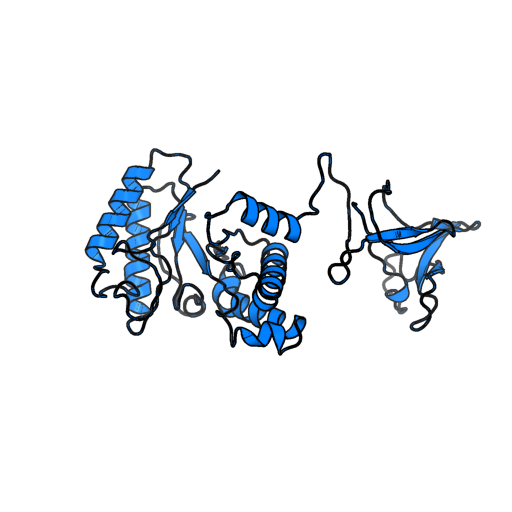16.451 1.00 98.69 82 VAL A N 1
ATOM 649 C CA . VAL A 1 82 ? -12.558 -0.136 15.324 1.00 98.69 82 VAL A CA 1
ATOM 650 C C . VAL A 1 82 ? -12.793 -1.579 15.764 1.00 98.69 82 VAL A C 1
ATOM 652 O O . VAL A 1 82 ? -13.894 -2.103 15.580 1.00 98.69 82 VAL A O 1
ATOM 655 N N . HIS A 1 83 ? -11.812 -2.201 16.423 1.00 98.38 83 HIS A N 1
ATOM 656 C CA . HIS A 1 83 ? -11.932 -3.576 16.906 1.00 98.38 83 HIS A CA 1
ATOM 657 C C . HIS A 1 83 ? -13.028 -3.729 17.971 1.00 98.38 83 HIS A C 1
ATOM 659 O O . HIS A 1 83 ? -13.809 -4.677 17.920 1.00 98.38 83 HIS A O 1
ATOM 665 N N . LYS A 1 84 ? -13.170 -2.777 18.904 1.00 98.12 84 LYS A N 1
ATOM 666 C CA . LYS A 1 84 ? -14.255 -2.791 19.903 1.00 98.12 84 LYS A CA 1
ATOM 667 C C . LYS A 1 84 ? -15.643 -2.711 19.254 1.00 98.12 84 LYS A C 1
ATOM 669 O O . LYS A 1 84 ? -16.568 -3.388 19.704 1.00 98.12 84 LYS A O 1
ATOM 674 N N . ALA A 1 85 ? -15.801 -1.895 18.213 1.00 98.25 85 ALA A N 1
ATOM 675 C CA . ALA A 1 85 ? -17.048 -1.787 17.459 1.00 98.25 85 ALA A CA 1
ATOM 676 C C . ALA A 1 85 ? -17.320 -3.051 16.622 1.00 98.25 85 ALA A C 1
ATOM 678 O O . ALA A 1 85 ? -18.434 -3.587 16.639 1.00 98.25 85 ALA A O 1
ATOM 679 N N . ASN A 1 86 ? -16.306 -3.574 15.932 1.00 98.06 86 ASN A N 1
ATOM 680 C CA . ASN A 1 86 ? -16.407 -4.735 15.052 1.00 98.06 86 ASN A CA 1
ATOM 681 C C . ASN A 1 86 ? -15.195 -5.685 15.208 1.00 98.06 86 ASN A C 1
ATOM 683 O O . ASN A 1 86 ? -14.256 -5.607 14.421 1.00 98.06 86 ASN A O 1
ATOM 687 N N . PRO A 1 87 ? -15.229 -6.644 16.157 1.00 96.88 87 PRO A N 1
ATOM 688 C CA . PRO A 1 87 ? -14.083 -7.523 16.437 1.00 96.88 87 PRO A CA 1
ATOM 689 C C . PRO A 1 87 ? -13.675 -8.459 15.290 1.00 96.88 87 PRO A C 1
ATOM 691 O O . PRO A 1 87 ? -12.613 -9.078 15.338 1.00 96.88 87 PRO A O 1
ATOM 694 N N . ASN A 1 88 ? -14.524 -8.603 14.268 1.00 96.19 88 ASN A N 1
ATOM 695 C CA . ASN A 1 88 ? -14.299 -9.525 13.158 1.00 96.19 88 ASN A CA 1
ATOM 696 C C . ASN A 1 88 ? -13.513 -8.898 11.998 1.00 96.19 88 ASN A C 1
ATOM 698 O O . ASN A 1 88 ? -12.916 -9.652 11.226 1.00 96.19 88 ASN A O 1
ATOM 702 N N . ILE A 1 89 ? -13.510 -7.568 11.874 1.00 98.00 89 ILE A N 1
ATOM 703 C CA . ILE A 1 89 ? -12.923 -6.848 10.737 1.00 98.00 89 ILE A CA 1
ATOM 704 C C . ILE A 1 89 ? -11.402 -6.722 10.864 1.00 98.00 89 ILE A C 1
ATOM 706 O O . ILE A 1 89 ? -10.876 -6.676 11.977 1.00 98.00 89 ILE A O 1
ATOM 710 N N . LEU A 1 90 ? -10.704 -6.671 9.731 1.00 98.50 90 LEU A N 1
ATOM 711 C CA . LEU A 1 90 ? -9.296 -6.283 9.684 1.00 98.50 90 LEU A CA 1
ATOM 712 C C . LEU A 1 90 ? -9.164 -4.765 9.857 1.00 98.50 90 LEU A C 1
ATOM 714 O O . LEU A 1 90 ? -10.025 -3.995 9.424 1.00 98.50 90 LEU A O 1
ATOM 718 N N . VAL A 1 91 ? -8.074 -4.345 10.485 1.00 98.69 91 VAL A N 1
ATOM 719 C CA . VAL A 1 91 ? -7.734 -2.950 10.755 1.00 98.69 91 VAL A CA 1
ATOM 720 C C . VAL A 1 91 ? -6.411 -2.662 10.066 1.00 98.69 91 VAL A C 1
ATOM 722 O O . VAL A 1 91 ? -5.392 -3.255 10.424 1.00 98.69 91 VAL A O 1
ATOM 725 N N . PHE A 1 92 ? -6.459 -1.784 9.071 1.00 98.62 92 PHE A N 1
ATOM 726 C CA . PHE A 1 92 ? -5.314 -1.400 8.260 1.00 98.62 92 PHE A CA 1
ATOM 727 C C . PHE A 1 92 ? -4.642 -0.153 8.856 1.00 98.62 92 PHE A C 1
ATOM 729 O O . PHE A 1 92 ? -5.314 0.765 9.342 1.00 98.62 92 PHE A O 1
ATOM 736 N N . ILE A 1 93 ? -3.311 -0.203 8.921 1.00 98.38 93 ILE A N 1
ATOM 737 C CA . ILE A 1 93 ? -2.445 0.759 9.602 1.00 98.38 93 ILE A CA 1
ATOM 738 C C . ILE A 1 93 ? -1.506 1.412 8.585 1.00 98.38 93 ILE A C 1
ATOM 740 O O . ILE A 1 93 ? -0.492 0.824 8.195 1.00 98.38 93 ILE A O 1
ATOM 744 N N . SER A 1 94 ? -1.833 2.649 8.233 1.00 97.75 94 SER A N 1
ATOM 745 C CA . SER A 1 94 ? -1.049 3.553 7.396 1.00 97.75 94 SER A CA 1
ATOM 746 C C . SER A 1 94 ? 0.229 4.055 8.059 1.00 97.75 94 SER A C 1
ATOM 748 O O . SER A 1 94 ? 0.330 4.169 9.285 1.00 97.75 94 SER A O 1
ATOM 750 N N . GLY A 1 95 ? 1.236 4.330 7.233 1.00 98.00 95 GLY A N 1
ATOM 751 C CA . GLY A 1 95 ? 2.570 4.732 7.662 1.00 98.00 95 GLY A CA 1
ATOM 752 C C . GLY A 1 95 ? 2.707 6.222 7.961 1.00 98.00 95 GLY A C 1
ATOM 753 O O . GLY A 1 95 ? 1.812 6.877 8.491 1.00 98.00 95 GLY A O 1
ATOM 754 N N . LEU A 1 96 ? 3.895 6.738 7.667 1.00 97.94 96 LEU A N 1
ATOM 755 C CA . LEU A 1 96 ? 4.206 8.160 7.578 1.00 97.94 96 LEU A CA 1
ATOM 756 C C . LEU A 1 96 ? 4.731 8.466 6.170 1.00 97.94 96 LEU A C 1
ATOM 758 O O . LEU A 1 96 ? 5.124 7.567 5.423 1.00 97.94 96 LEU A O 1
ATOM 762 N N . ASN A 1 97 ? 4.802 9.753 5.844 1.00 96.44 97 ASN A N 1
ATOM 763 C CA . ASN A 1 97 ? 5.268 10.286 4.569 1.00 96.44 97 ASN A CA 1
ATOM 764 C C . ASN A 1 97 ? 4.510 9.680 3.383 1.00 96.44 97 ASN A C 1
ATOM 766 O O . ASN A 1 97 ? 5.121 9.025 2.540 1.00 96.44 97 ASN A O 1
ATOM 770 N N . TYR A 1 98 ? 3.199 9.924 3.309 1.00 97.00 98 TYR A N 1
ATOM 771 C CA . TYR A 1 98 ? 2.350 9.407 2.224 1.00 97.00 98 TYR A CA 1
ATOM 772 C C . TYR A 1 98 ? 2.340 7.872 2.181 1.00 97.00 98 TYR A C 1
ATOM 774 O O . TYR A 1 98 ? 2.490 7.264 1.129 1.00 97.00 98 TYR A O 1
ATOM 782 N N . ASP A 1 99 ? 2.287 7.253 3.362 1.00 97.00 99 ASP A N 1
ATOM 783 C CA . ASP A 1 99 ? 2.318 5.801 3.567 1.00 97.00 99 ASP A CA 1
ATOM 784 C C . ASP A 1 99 ? 3.502 5.086 2.888 1.00 97.00 99 ASP A C 1
ATOM 786 O O . ASP A 1 99 ? 3.456 3.892 2.600 1.00 97.00 99 ASP A O 1
ATOM 790 N N . THR A 1 100 ? 4.614 5.804 2.690 1.00 97.62 100 THR A N 1
ATOM 791 C CA . THR A 1 100 ? 5.869 5.244 2.159 1.00 97.62 100 THR A CA 1
ATOM 792 C C . THR A 1 100 ? 6.863 4.828 3.248 1.00 97.62 100 THR A C 1
ATOM 794 O O . THR A 1 100 ? 7.864 4.185 2.937 1.00 97.62 100 THR A O 1
ATOM 797 N N . ASP A 1 101 ? 6.631 5.175 4.523 1.00 98.19 101 ASP A N 1
ATOM 798 C CA . ASP A 1 101 ? 7.568 4.918 5.623 1.00 98.19 101 ASP A CA 1
ATOM 799 C C . ASP A 1 101 ? 6.902 4.316 6.875 1.00 98.19 101 ASP A C 1
ATOM 801 O O . ASP A 1 101 ? 6.214 5.004 7.628 1.00 98.19 101 ASP A O 1
ATOM 805 N N . LEU A 1 102 ? 7.197 3.042 7.149 1.00 98.44 102 LEU A N 1
ATOM 806 C CA . LEU A 1 102 ? 6.901 2.330 8.402 1.00 98.44 102 LEU A CA 1
ATOM 807 C C . LEU A 1 102 ? 8.190 1.978 9.183 1.00 98.44 102 LEU A C 1
ATOM 809 O O . LEU A 1 102 ? 8.144 1.298 10.209 1.00 98.44 102 LEU A O 1
ATOM 813 N N . SER A 1 103 ? 9.366 2.451 8.744 1.00 97.88 103 SER A N 1
ATOM 814 C CA . SER A 1 103 ? 10.681 2.009 9.249 1.00 97.88 103 SER A CA 1
ATOM 815 C C . SER A 1 103 ? 10.931 2.324 10.726 1.00 97.88 103 SER A C 1
ATOM 817 O O . SER A 1 103 ? 11.756 1.675 11.369 1.00 97.88 103 SER A O 1
ATOM 819 N N . PHE A 1 104 ? 10.193 3.276 11.302 1.00 97.44 104 PHE A N 1
ATOM 820 C CA . PHE A 1 104 ? 10.260 3.596 12.729 1.00 97.44 104 PHE A CA 1
ATOM 821 C C . PHE A 1 104 ? 9.751 2.453 13.628 1.00 97.44 104 PHE A C 1
ATOM 823 O O . PHE A 1 104 ? 10.218 2.326 14.767 1.00 97.44 104 PHE A O 1
ATOM 830 N N . LEU A 1 105 ? 8.891 1.569 13.105 1.00 97.06 105 LEU A N 1
ATOM 831 C CA . LEU A 1 105 ? 8.391 0.389 13.818 1.00 97.06 105 LEU A CA 1
ATOM 832 C C . LEU A 1 105 ? 9.487 -0.649 14.106 1.00 97.06 105 LEU A C 1
ATOM 834 O O . LEU A 1 105 ? 9.339 -1.436 15.036 1.00 97.06 105 LEU A O 1
ATOM 838 N N . LYS A 1 106 ? 10.628 -0.610 13.395 1.00 95.38 106 LYS A N 1
ATOM 839 C CA . LYS A 1 106 ? 11.816 -1.433 13.712 1.00 95.38 106 LYS A CA 1
ATOM 840 C C . LYS A 1 106 ? 12.338 -1.192 15.131 1.00 95.38 106 LYS A C 1
ATOM 842 O O . LYS A 1 106 ? 12.905 -2.093 15.738 1.00 95.38 106 LYS A O 1
ATOM 847 N N . THR A 1 107 ? 12.184 0.036 15.631 1.00 95.56 107 THR A N 1
ATOM 848 C CA . THR A 1 107 ? 12.687 0.469 16.947 1.00 95.56 107 THR A CA 1
ATOM 849 C C . THR A 1 107 ? 11.587 0.664 17.987 1.00 95.56 107 THR A C 1
ATOM 851 O O . THR A 1 107 ? 11.859 0.549 19.177 1.00 95.56 107 THR A O 1
ATOM 854 N N . ASN A 1 108 ? 10.359 0.957 17.553 1.00 96.31 108 ASN A N 1
ATOM 855 C CA . ASN A 1 108 ? 9.204 1.167 18.424 1.00 96.31 108 ASN A CA 1
ATOM 856 C C . ASN A 1 108 ? 7.958 0.553 17.755 1.00 96.31 108 ASN A C 1
ATOM 858 O O . ASN A 1 108 ? 7.299 1.248 16.988 1.00 96.31 108 ASN A O 1
ATOM 862 N N . PRO A 1 109 ? 7.678 -0.750 17.942 1.00 94.75 109 PRO A N 1
ATOM 863 C CA . PRO A 1 109 ? 6.521 -1.408 17.333 1.00 94.75 109 PRO A CA 1
ATOM 864 C C . PRO A 1 109 ? 5.188 -0.892 17.894 1.00 94.75 109 PRO A C 1
ATOM 866 O O . PRO A 1 109 ? 5.081 -0.586 19.083 1.00 94.75 109 PRO A O 1
ATOM 869 N N . LEU A 1 110 ? 4.138 -0.885 17.067 1.00 95.50 110 LEU A N 1
ATOM 870 C CA . LEU A 1 110 ? 2.791 -0.495 17.489 1.00 95.50 110 LEU A CA 1
ATOM 871 C C . LEU A 1 110 ? 2.237 -1.489 18.526 1.00 95.50 110 LEU A C 1
ATOM 873 O O . LEU A 1 110 ? 1.888 -2.625 18.206 1.00 95.50 110 LEU A O 1
ATOM 877 N N . ASN A 1 111 ? 2.133 -1.051 19.781 1.00 89.94 111 ASN A N 1
ATOM 878 C CA . ASN A 1 111 ? 1.637 -1.872 20.882 1.00 89.94 111 ASN A CA 1
ATOM 879 C C . ASN A 1 111 ? 0.103 -1.803 20.981 1.00 89.94 111 ASN A C 1
ATOM 881 O O . ASN A 1 111 ? -0.445 -0.943 21.674 1.00 89.94 111 ASN A O 1
ATOM 885 N N . VAL A 1 112 ? -0.593 -2.709 20.285 1.00 95.00 112 VAL A N 1
ATOM 886 C CA . VAL A 1 112 ? -2.062 -2.743 20.238 1.00 95.00 112 VAL A CA 1
ATOM 887 C C . VAL A 1 112 ? -2.629 -4.167 20.349 1.00 95.00 112 VAL A C 1
ATOM 889 O O . VAL A 1 112 ? -2.243 -5.082 19.626 1.00 95.00 112 VAL A O 1
ATOM 892 N N . SER A 1 113 ? -3.597 -4.355 21.250 1.00 92.88 113 SER A N 1
ATOM 893 C CA . SER A 1 113 ? -4.165 -5.670 21.592 1.00 92.88 113 SER A CA 1
ATOM 894 C C . SER A 1 113 ? -5.485 -5.959 20.865 1.00 92.88 113 SER A C 1
ATOM 896 O O . SER A 1 113 ? -6.526 -6.107 21.504 1.00 92.88 113 SER A O 1
ATOM 898 N N . ILE A 1 114 ? -5.447 -6.050 19.530 1.00 95.69 114 ILE A N 1
ATOM 899 C CA . ILE A 1 114 ? -6.613 -6.412 18.685 1.00 95.69 114 ILE A CA 1
ATOM 900 C C . ILE A 1 114 ? -6.538 -7.833 18.093 1.00 95.69 114 ILE A C 1
ATOM 902 O O . ILE A 1 114 ? -7.316 -8.197 17.211 1.00 95.69 114 ILE A O 1
ATOM 906 N N . GLY A 1 115 ? -5.599 -8.652 18.575 1.00 91.50 115 GLY A N 1
ATOM 907 C CA . GLY A 1 115 ? -5.377 -10.013 18.085 1.00 91.50 115 GLY A CA 1
ATOM 908 C C . GLY A 1 115 ? -4.886 -10.047 16.633 1.00 91.50 115 GLY A C 1
ATOM 909 O O . GLY A 1 115 ? -4.213 -9.131 16.167 1.00 91.50 115 GLY A O 1
ATOM 910 N N . ASN A 1 116 ? -5.251 -11.095 15.894 1.00 94.19 116 ASN A N 1
ATOM 911 C CA . ASN A 1 116 ? -4.867 -11.309 14.492 1.00 94.19 116 ASN A CA 1
ATOM 912 C C . ASN A 1 116 ? -5.683 -10.463 13.490 1.00 94.19 116 ASN A C 1
ATOM 914 O O . ASN A 1 116 ? -6.095 -10.957 12.440 1.00 94.19 116 ASN A O 1
ATOM 918 N N . LYS A 1 117 ? -5.972 -9.206 13.843 1.00 97.44 117 LYS A N 1
ATOM 919 C CA . LYS A 1 117 ? -6.761 -8.260 13.037 1.00 97.44 117 LYS A CA 1
ATOM 920 C C . LYS A 1 117 ? -5.954 -7.082 12.498 1.00 97.44 117 LYS A C 1
ATOM 922 O O . LYS A 1 117 ? -6.496 -6.317 11.710 1.00 97.44 117 LYS A O 1
ATOM 927 N N . LEU A 1 118 ? -4.696 -6.947 12.909 1.00 97.56 118 LEU A N 1
ATOM 928 C CA . LEU A 1 118 ? -3.788 -5.904 12.444 1.00 97.56 118 LEU A CA 1
ATOM 929 C C . LEU A 1 118 ? -3.235 -6.243 11.052 1.00 97.56 118 LEU A C 1
ATOM 931 O O . LEU A 1 118 ? -2.776 -7.364 10.830 1.00 97.56 118 LEU A O 1
ATOM 935 N N . VAL A 1 119 ? -3.248 -5.266 10.152 1.00 98.25 119 VAL A N 1
ATOM 936 C CA . VAL A 1 119 ? -2.590 -5.299 8.840 1.00 98.25 119 VAL A CA 1
ATOM 937 C C . VAL A 1 119 ? -1.910 -3.945 8.639 1.00 98.25 119 VAL A C 1
ATOM 939 O O . VAL A 1 119 ? -2.481 -2.924 9.008 1.00 98.25 119 VAL A O 1
ATOM 942 N N . TYR A 1 120 ? -0.704 -3.913 8.086 1.00 98.44 120 TYR A N 1
ATOM 943 C CA . TYR A 1 120 ? -0.054 -2.665 7.680 1.00 98.44 120 TYR A CA 1
ATOM 944 C C . TYR A 1 120 ? -0.294 -2.387 6.201 1.00 98.44 120 TYR A C 1
ATOM 946 O O . TYR A 1 120 ? -0.452 -3.317 5.408 1.00 98.44 120 TYR A O 1
ATOM 954 N N . GLU A 1 121 ? -0.282 -1.116 5.823 1.00 98.44 121 GLU A N 1
ATOM 955 C CA . GLU A 1 121 ? -0.456 -0.689 4.436 1.00 98.44 121 GLU A CA 1
ATOM 956 C C . GLU A 1 121 ? 0.690 0.221 3.975 1.00 98.44 121 GLU A C 1
ATOM 958 O O . GLU A 1 121 ? 1.290 0.940 4.777 1.00 98.44 121 GLU A O 1
ATOM 963 N N . VAL A 1 122 ? 1.063 0.113 2.698 1.00 98.19 122 VAL A N 1
ATOM 964 C CA . VAL A 1 122 ? 2.171 0.862 2.088 1.00 98.19 122 VAL A CA 1
ATOM 965 C C . VAL A 1 122 ? 1.799 1.319 0.683 1.00 98.19 122 VAL A C 1
ATOM 967 O O . VAL A 1 122 ? 1.141 0.585 -0.056 1.00 98.19 122 VAL A O 1
ATOM 970 N N . HIS A 1 123 ? 2.228 2.524 0.315 1.00 97.69 123 HIS A N 1
ATOM 971 C CA . HIS A 1 123 ? 1.996 3.120 -1.001 1.00 97.69 123 HIS A CA 1
ATOM 972 C C . HIS A 1 123 ? 3.287 3.187 -1.829 1.00 97.69 123 HIS A C 1
ATOM 974 O O . HIS A 1 123 ? 4.398 3.289 -1.294 1.00 97.69 123 HIS A O 1
ATOM 980 N N . SER A 1 124 ? 3.168 3.161 -3.159 1.00 96.44 124 SER A N 1
ATOM 981 C CA . SER A 1 124 ? 4.309 3.391 -4.050 1.00 96.44 124 SER A CA 1
ATOM 982 C C . SER A 1 124 ? 3.915 3.990 -5.396 1.00 96.44 124 SER A C 1
ATOM 984 O O . SER A 1 124 ? 3.030 3.495 -6.087 1.00 96.44 124 SER A O 1
ATOM 986 N N . TYR A 1 125 ? 4.646 5.016 -5.823 1.00 94.69 125 TYR A N 1
ATOM 987 C CA . TYR A 1 125 ? 4.489 5.678 -7.114 1.00 94.69 125 TYR A CA 1
ATOM 988 C C . TYR A 1 125 ? 5.855 5.965 -7.752 1.00 94.69 125 TYR A C 1
ATOM 990 O O . TYR A 1 125 ? 6.896 5.949 -7.088 1.00 94.69 125 TYR A O 1
ATOM 998 N N . ALA A 1 126 ? 5.871 6.291 -9.050 1.00 92.44 126 ALA A N 1
ATOM 999 C CA . ALA A 1 126 ? 7.105 6.564 -9.799 1.00 92.44 126 ALA A CA 1
ATOM 1000 C C . ALA A 1 126 ? 7.975 7.689 -9.191 1.00 92.44 126 ALA A C 1
ATOM 1002 O O . ALA A 1 126 ? 9.184 7.718 -9.428 1.00 92.44 126 ALA A O 1
ATOM 1003 N N . TRP A 1 127 ? 7.363 8.586 -8.409 1.00 92.19 127 TRP A N 1
ATOM 1004 C CA . TRP A 1 127 ? 7.986 9.706 -7.697 1.00 92.19 127 TRP A CA 1
ATOM 1005 C C . TRP A 1 127 ? 8.297 9.443 -6.216 1.00 92.19 127 TRP A C 1
ATOM 1007 O O . TRP A 1 127 ? 8.918 10.297 -5.590 1.00 92.19 127 TRP A O 1
ATOM 1017 N N . SER A 1 128 ? 7.896 8.306 -5.633 1.00 91.88 128 SER A N 1
ATOM 1018 C CA . SER A 1 128 ? 8.106 8.052 -4.198 1.00 91.88 128 SER A CA 1
ATOM 1019 C C . SER A 1 128 ? 9.593 8.011 -3.830 1.00 91.88 128 SER A C 1
ATOM 1021 O O . SER A 1 128 ? 9.979 8.506 -2.775 1.00 91.88 128 SER A O 1
ATOM 1023 N N . ILE A 1 129 ? 10.441 7.443 -4.701 1.00 89.75 129 ILE A N 1
ATOM 1024 C CA . ILE A 1 129 ? 11.869 7.212 -4.432 1.00 89.75 129 ILE A CA 1
ATOM 1025 C C . ILE A 1 129 ? 12.746 7.910 -5.482 1.00 89.75 129 ILE A C 1
ATOM 1027 O O . ILE A 1 129 ? 12.964 7.383 -6.576 1.00 89.75 129 ILE A O 1
ATOM 1031 N N . GLY A 1 130 ? 13.319 9.061 -5.129 1.00 88.38 130 GLY A N 1
ATOM 1032 C CA . GLY A 1 130 ? 14.218 9.831 -6.000 1.00 88.38 130 GLY A CA 1
ATOM 1033 C C . GLY A 1 130 ? 13.484 10.615 -7.093 1.00 88.38 130 GLY A C 1
ATOM 1034 O O . GLY A 1 130 ? 12.289 10.876 -6.985 1.00 88.38 130 GLY A O 1
ATOM 1035 N N . SER A 1 131 ? 14.191 11.004 -8.156 1.00 91.12 131 SER A N 1
ATOM 1036 C CA . SER A 1 131 ? 13.565 11.736 -9.260 1.00 91.12 131 SER A CA 1
ATOM 1037 C C . SER A 1 131 ? 12.667 10.798 -10.081 1.00 91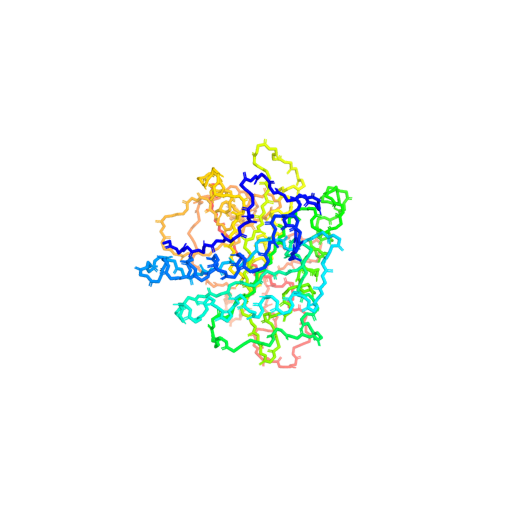.12 131 SER A C 1
ATOM 1039 O O . SER A 1 131 ? 13.053 9.650 -10.335 1.00 91.12 131 SER A O 1
ATOM 1041 N N . PRO A 1 132 ? 11.501 11.256 -10.571 1.00 89.12 132 PRO A N 1
ATOM 1042 C CA . PRO A 1 132 ? 10.733 10.510 -11.565 1.00 89.12 132 PRO A CA 1
ATOM 1043 C C . PRO A 1 132 ? 11.503 10.359 -12.885 1.00 89.12 132 PRO A C 1
ATOM 1045 O O . PRO A 1 132 ? 11.349 9.355 -13.576 1.00 89.12 132 PRO A O 1
ATOM 1048 N N . ASN A 1 133 ? 12.369 11.319 -13.228 1.00 89.75 133 ASN A N 1
ATOM 1049 C CA . ASN A 1 133 ? 13.140 11.276 -14.473 1.00 89.75 133 ASN A CA 1
ATOM 1050 C C . ASN A 1 133 ? 14.217 10.181 -14.462 1.00 89.75 133 ASN A C 1
ATOM 1052 O O . ASN A 1 133 ? 14.574 9.674 -15.524 1.00 89.75 133 ASN A O 1
ATOM 1056 N N . ASP A 1 134 ? 14.667 9.741 -13.279 1.00 90.88 134 ASP A N 1
ATOM 1057 C CA . ASP A 1 134 ? 15.631 8.642 -13.134 1.00 90.88 134 ASP A CA 1
ATOM 1058 C C . ASP A 1 134 ? 15.171 7.356 -13.846 1.00 90.88 134 ASP A C 1
ATOM 1060 O O . ASP A 1 134 ? 16.006 6.556 -14.253 1.00 90.88 134 ASP A O 1
ATOM 1064 N N . TRP A 1 135 ? 13.858 7.128 -14.000 1.00 83.88 135 TRP A N 1
ATOM 1065 C CA . TRP A 1 135 ? 13.325 5.969 -14.734 1.00 83.88 135 TRP A CA 1
ATOM 1066 C C . TRP A 1 135 ? 13.726 5.960 -16.217 1.00 83.88 135 TRP A C 1
ATOM 1068 O O . TRP A 1 135 ? 13.803 4.889 -16.822 1.00 83.88 135 TRP A O 1
ATOM 1078 N N . ASN A 1 136 ? 14.008 7.135 -16.784 1.00 84.62 136 ASN A N 1
ATOM 1079 C CA . ASN A 1 136 ? 14.470 7.316 -18.158 1.00 84.62 136 ASN A CA 1
ATOM 1080 C C . ASN A 1 136 ? 15.982 7.594 -18.228 1.00 84.62 136 ASN A C 1
ATOM 1082 O O . ASN A 1 136 ? 16.630 7.182 -19.187 1.00 84.62 136 ASN A O 1
ATOM 1086 N N . GLU A 1 137 ? 16.542 8.282 -17.227 1.00 87.44 137 GLU A N 1
ATOM 1087 C CA . GLU A 1 137 ? 17.949 8.709 -17.194 1.00 87.44 137 GLU A CA 1
ATOM 1088 C C . GLU A 1 137 ? 18.913 7.631 -16.662 1.00 87.44 137 GLU A C 1
ATOM 1090 O O . GLU A 1 137 ? 20.073 7.589 -17.073 1.00 87.44 137 GLU A O 1
ATOM 1095 N N . GLN A 1 138 ? 18.460 6.747 -15.765 1.00 80.94 138 GLN A N 1
ATOM 1096 C CA . GLN A 1 138 ? 19.285 5.696 -15.157 1.00 80.94 138 GLN A CA 1
ATOM 1097 C C . GLN A 1 138 ? 19.015 4.316 -15.786 1.00 80.94 138 GLN A C 1
ATOM 1099 O O . GLN A 1 138 ? 17.929 4.065 -16.317 1.00 80.94 138 GLN A O 1
ATOM 1104 N N . PRO A 1 139 ? 19.960 3.358 -15.687 1.00 82.69 139 PRO A N 1
ATOM 1105 C CA . PRO A 1 139 ? 19.702 1.970 -16.053 1.00 82.69 139 PRO A CA 1
ATOM 1106 C C . PRO A 1 139 ? 18.496 1.407 -15.286 1.00 82.69 139 PRO A C 1
ATOM 1108 O O . PRO A 1 139 ? 18.466 1.407 -14.054 1.00 82.69 139 PRO A O 1
ATOM 1111 N N . MET A 1 140 ? 17.510 0.893 -16.026 1.00 76.06 140 MET A N 1
ATOM 1112 C CA . MET A 1 140 ? 16.219 0.431 -15.494 1.00 76.06 140 MET A CA 1
ATOM 1113 C C . MET A 1 140 ? 16.361 -0.559 -14.324 1.00 76.06 140 MET A C 1
ATOM 1115 O O . MET A 1 140 ? 15.647 -0.467 -13.327 1.00 76.06 140 MET A O 1
ATOM 1119 N N . ASN A 1 141 ? 17.318 -1.483 -14.416 1.00 73.06 141 ASN A N 1
ATOM 1120 C CA . ASN A 1 141 ? 17.616 -2.449 -13.359 1.00 73.06 141 ASN A CA 1
ATOM 1121 C C . ASN A 1 141 ? 18.146 -1.787 -12.075 1.00 73.06 141 ASN A C 1
ATOM 1123 O O . ASN A 1 141 ? 17.781 -2.221 -10.987 1.00 73.06 141 ASN A O 1
ATOM 1127 N N . GLN A 1 142 ? 18.962 -0.734 -12.182 1.00 81.69 142 GLN A N 1
ATOM 1128 C CA . GLN A 1 142 ? 19.488 0.003 -11.029 1.00 81.69 142 GLN A CA 1
ATOM 1129 C C . GLN A 1 142 ? 18.389 0.824 -10.352 1.00 81.69 142 GLN A C 1
ATOM 1131 O O . GLN A 1 142 ? 18.202 0.702 -9.142 1.00 81.69 142 GLN A O 1
ATOM 1136 N N . LYS A 1 143 ? 17.600 1.591 -11.121 1.00 86.19 143 LYS A N 1
ATOM 1137 C CA . LYS A 1 143 ? 16.459 2.344 -10.573 1.00 86.19 143 LYS A CA 1
ATOM 1138 C C . LYS A 1 143 ? 15.454 1.404 -9.908 1.00 86.19 143 LYS A C 1
ATOM 1140 O O . LYS A 1 143 ? 15.069 1.652 -8.769 1.00 86.19 143 LYS A O 1
ATOM 1145 N N . CYS A 1 144 ? 15.101 0.293 -10.556 1.00 82.81 144 CYS A N 1
ATOM 1146 C CA . CYS A 1 144 ? 14.184 -0.691 -9.983 1.00 82.81 144 CYS A CA 1
ATOM 1147 C C . CYS A 1 144 ? 14.739 -1.339 -8.700 1.00 82.81 144 CYS A C 1
ATOM 1149 O O . CYS A 1 144 ? 14.039 -1.376 -7.690 1.00 82.81 144 CYS A O 1
ATOM 1151 N N . ALA A 1 145 ? 16.008 -1.768 -8.686 1.00 83.12 145 ALA A N 1
ATOM 1152 C CA . ALA A 1 145 ? 16.647 -2.307 -7.482 1.00 83.12 145 ALA A CA 1
ATOM 1153 C C . ALA A 1 145 ? 16.660 -1.296 -6.323 1.00 83.12 145 ALA A C 1
ATOM 1155 O O . ALA A 1 145 ? 16.382 -1.670 -5.185 1.00 83.12 145 ALA A O 1
ATOM 1156 N N . ASN A 1 146 ? 16.908 -0.013 -6.602 1.00 90.38 146 ASN A N 1
ATOM 1157 C CA . ASN A 1 146 ? 16.859 1.048 -5.593 1.00 90.38 146 ASN A CA 1
ATOM 1158 C C . ASN A 1 146 ? 15.455 1.205 -4.984 1.00 90.38 146 ASN A C 1
ATOM 1160 O O . ASN A 1 146 ? 15.343 1.347 -3.766 1.00 90.38 146 ASN A O 1
ATOM 1164 N N . VAL A 1 147 ? 14.389 1.132 -5.792 1.00 91.56 147 VAL A N 1
ATOM 1165 C CA . VAL A 1 147 ? 13.006 1.193 -5.283 1.00 91.56 147 VAL A CA 1
ATOM 1166 C C . VAL A 1 147 ? 12.651 -0.053 -4.468 1.00 91.56 147 VAL A C 1
ATOM 1168 O O . VAL A 1 147 ? 12.149 0.087 -3.357 1.00 91.56 147 VAL A O 1
ATOM 1171 N N . MET A 1 148 ? 12.970 -1.257 -4.953 1.00 90.31 148 MET A N 1
ATOM 1172 C CA . MET A 1 148 ? 12.700 -2.508 -4.223 1.00 90.31 148 MET A CA 1
ATOM 1173 C C . MET A 1 148 ? 13.453 -2.576 -2.886 1.00 90.31 148 MET A C 1
ATOM 1175 O O . MET A 1 148 ? 12.875 -2.942 -1.864 1.00 90.31 148 MET A O 1
ATOM 1179 N N . ASN A 1 149 ? 14.726 -2.169 -2.861 1.00 93.00 149 ASN A N 1
ATOM 1180 C CA . ASN A 1 149 ? 15.513 -2.0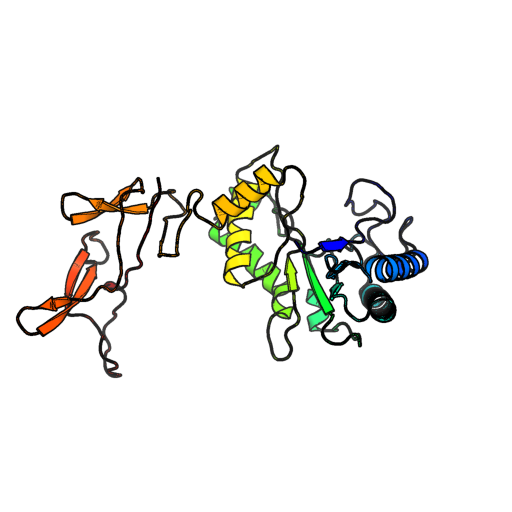96 -1.628 1.00 93.00 149 ASN A CA 1
ATOM 1181 C C . ASN A 1 149 ? 14.928 -1.081 -0.639 1.00 93.00 149 ASN A C 1
ATOM 1183 O O . ASN A 1 149 ? 14.905 -1.347 0.561 1.00 93.00 149 ASN A O 1
ATOM 1187 N N . ASN A 1 150 ? 14.430 0.059 -1.129 1.00 96.25 150 ASN A N 1
ATOM 1188 C CA . ASN A 1 150 ? 13.778 1.044 -0.276 1.00 96.25 150 ASN A CA 1
ATOM 1189 C C . ASN A 1 150 ? 12.450 0.518 0.291 1.00 96.25 150 ASN A C 1
ATOM 1191 O O . ASN A 1 150 ? 12.267 0.578 1.500 1.00 96.25 150 ASN A O 1
ATOM 1195 N N . LEU A 1 151 ? 11.580 -0.083 -0.529 1.00 96.00 151 LEU A N 1
ATOM 1196 C CA . LEU A 1 151 ? 10.330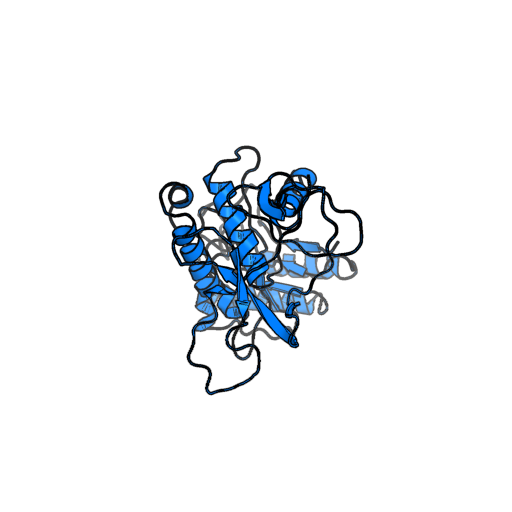 -0.705 -0.065 1.00 96.00 151 LEU A CA 1
ATOM 1197 C C . LEU A 1 151 ? 10.584 -1.776 1.006 1.00 96.00 151 LEU A C 1
ATOM 1199 O O . LEU A 1 151 ? 9.901 -1.795 2.031 1.00 96.00 151 LEU A O 1
ATOM 1203 N N . ASN A 1 152 ? 11.607 -2.614 0.821 1.00 95.38 152 ASN A N 1
ATOM 1204 C CA . ASN A 1 152 ? 12.026 -3.602 1.817 1.00 95.38 152 ASN A CA 1
ATOM 1205 C C . ASN A 1 152 ? 12.505 -2.949 3.125 1.00 95.38 152 ASN A C 1
ATOM 1207 O O . ASN A 1 152 ? 12.101 -3.375 4.209 1.00 95.38 152 ASN A O 1
ATOM 1211 N N . ASP A 1 153 ? 13.323 -1.895 3.046 1.00 96.75 153 ASP A N 1
ATOM 1212 C CA . ASP A 1 153 ? 13.775 -1.155 4.228 1.00 96.75 153 ASP A CA 1
ATOM 1213 C C . ASP A 1 153 ? 12.627 -0.415 4.936 1.00 96.75 153 ASP A C 1
ATOM 1215 O O . ASP A 1 153 ? 12.596 -0.360 6.168 1.00 96.75 153 ASP A O 1
ATOM 1219 N N . LYS A 1 154 ? 11.676 0.134 4.181 1.00 97.75 154 LYS A N 1
ATOM 1220 C CA . LYS A 1 154 ? 10.626 1.015 4.696 1.00 97.75 154 LYS A CA 1
ATOM 1221 C C . LYS A 1 154 ? 9.372 0.314 5.182 1.00 97.75 154 LYS A C 1
ATOM 1223 O O . LYS A 1 154 ? 8.791 0.801 6.146 1.00 97.75 154 LYS A O 1
ATOM 1228 N N . ALA A 1 155 ? 8.993 -0.812 4.586 1.00 97.44 155 ALA A N 1
ATOM 1229 C CA . ALA A 1 155 ? 7.803 -1.571 4.973 1.00 97.44 155 ALA A CA 1
ATOM 1230 C C . ALA A 1 155 ? 8.013 -3.092 4.916 1.00 97.44 155 ALA A C 1
ATOM 1232 O O . ALA A 1 155 ? 7.595 -3.794 5.834 1.00 97.44 155 ALA A O 1
ATOM 1233 N N . GLY A 1 156 ? 8.702 -3.614 3.894 1.00 96.19 156 GLY A N 1
ATOM 1234 C CA . GLY A 1 156 ? 8.818 -5.060 3.652 1.00 96.19 156 GLY A CA 1
ATOM 1235 C C . GLY A 1 156 ? 9.460 -5.857 4.794 1.00 96.19 156 GLY A C 1
ATOM 1236 O O . GLY A 1 156 ? 9.130 -7.027 4.977 1.00 96.19 156 GLY A O 1
ATOM 1237 N N . PHE A 1 157 ? 10.285 -5.222 5.637 1.00 96.12 157 PHE A N 1
ATOM 1238 C CA . PHE A 1 157 ? 10.806 -5.829 6.868 1.00 96.12 157 PHE A CA 1
ATOM 1239 C C . PHE A 1 157 ? 9.701 -6.401 7.780 1.00 96.12 157 PHE A C 1
ATOM 1241 O O . PHE A 1 157 ? 9.948 -7.397 8.460 1.00 96.12 157 PHE A O 1
ATOM 1248 N N . LEU A 1 158 ? 8.492 -5.819 7.769 1.00 96.69 158 LEU A N 1
ATOM 1249 C CA . LEU A 1 158 ? 7.340 -6.268 8.560 1.00 96.69 158 LEU A CA 1
ATOM 1250 C C . LEU A 1 158 ? 6.910 -7.697 8.217 1.00 96.69 158 LEU A C 1
ATOM 1252 O O . LEU A 1 158 ? 6.454 -8.408 9.106 1.00 96.69 158 LEU A O 1
ATOM 1256 N N . MET A 1 159 ? 7.103 -8.137 6.971 1.00 94.62 159 MET A N 1
ATOM 1257 C CA . MET A 1 159 ? 6.735 -9.478 6.498 1.00 94.62 159 MET A CA 1
ATOM 1258 C C . MET A 1 159 ? 7.744 -10.565 6.911 1.00 94.62 159 MET A C 1
ATOM 1260 O O . MET A 1 159 ? 7.590 -11.728 6.545 1.00 94.62 159 MET A O 1
ATOM 1264 N N . SER A 1 160 ? 8.799 -10.206 7.649 1.00 90.25 160 SER A N 1
ATOM 1265 C CA . SER A 1 160 ? 9.958 -11.064 7.911 1.00 90.25 160 SER A CA 1
ATOM 1266 C C . SER A 1 160 ? 10.314 -11.162 9.400 1.00 90.25 160 SER A C 1
ATOM 1268 O O . SER A 1 160 ? 9.818 -10.411 10.238 1.00 90.25 160 SER A O 1
ATOM 1270 N N . GLY A 1 161 ? 11.207 -12.095 9.742 1.00 86.12 161 GLY A N 1
ATOM 1271 C CA . GLY A 1 161 ? 11.683 -12.298 11.112 1.00 86.12 161 GLY A CA 1
ATOM 1272 C C . GLY A 1 161 ? 10.815 -13.256 11.934 1.00 86.12 161 GLY A C 1
ATOM 1273 O O . GLY A 1 161 ? 10.103 -14.097 11.396 1.00 86.12 161 GLY A O 1
ATOM 1274 N N . SER A 1 162 ? 10.923 -13.170 13.262 1.00 85.56 162 SER A N 1
ATOM 1275 C CA . SER A 1 162 ? 10.302 -14.120 14.201 1.00 85.56 162 SER A CA 1
ATOM 1276 C C . SER A 1 162 ? 8.818 -13.871 14.485 1.00 85.56 162 SER A C 1
ATOM 1278 O O . SER A 1 162 ? 8.154 -14.754 15.023 1.00 85.56 162 SER A O 1
ATOM 1280 N N . ASN A 1 163 ? 8.301 -12.687 14.151 1.00 86.19 163 ASN A N 1
ATOM 1281 C CA . ASN A 1 163 ? 6.895 -12.321 14.318 1.00 86.19 163 ASN A CA 1
ATOM 1282 C C . ASN A 1 163 ? 6.451 -11.424 13.146 1.00 86.19 163 ASN A C 1
ATOM 1284 O O . ASN A 1 163 ? 6.337 -10.206 13.324 1.00 86.19 163 ASN A O 1
ATOM 1288 N N . PRO A 1 164 ? 6.286 -11.998 11.938 1.00 92.25 164 PRO A N 1
ATOM 1289 C CA . PRO A 1 164 ? 5.891 -11.243 10.758 1.00 92.25 164 PRO A CA 1
ATOM 1290 C C . PRO A 1 164 ? 4.464 -10.704 10.909 1.00 92.25 164 PRO A C 1
ATOM 1292 O O . PRO A 1 164 ? 3.588 -11.355 11.480 1.00 92.25 164 PRO A O 1
ATOM 1295 N N . ASN A 1 165 ? 4.231 -9.512 10.373 1.00 94.06 165 ASN A N 1
ATOM 1296 C CA . ASN A 1 165 ? 2.931 -8.856 10.317 1.00 94.06 165 ASN A CA 1
ATOM 1297 C C . ASN A 1 165 ? 2.446 -8.825 8.860 1.00 94.06 165 ASN A C 1
ATOM 1299 O O . ASN A 1 165 ? 3.272 -8.634 7.963 1.00 94.06 165 ASN A O 1
ATOM 1303 N N . PRO A 1 166 ? 1.133 -8.960 8.603 1.00 96.06 166 PRO A N 1
ATOM 1304 C CA . PRO A 1 166 ? 0.582 -8.746 7.272 1.00 96.06 166 PRO A CA 1
ATOM 1305 C C . PRO A 1 166 ? 0.869 -7.322 6.782 1.00 96.06 166 PRO A C 1
ATOM 1307 O O . PRO A 1 166 ? 0.707 -6.359 7.535 1.00 96.06 166 PRO A O 1
ATOM 1310 N N . LEU A 1 167 ? 1.257 -7.210 5.516 1.00 97.81 167 LEU A N 1
ATOM 1311 C CA . LEU A 1 167 ? 1.445 -5.964 4.778 1.00 97.81 167 LEU A CA 1
ATOM 1312 C C . LEU A 1 167 ? 0.595 -6.046 3.502 1.00 97.81 167 LEU A C 1
ATOM 1314 O O . LEU A 1 167 ? 0.404 -7.142 2.979 1.00 97.81 167 LEU A O 1
ATOM 1318 N N . VAL A 1 168 ? 0.102 -4.914 3.001 1.00 98.12 168 VAL A N 1
ATOM 1319 C CA . VAL A 1 168 ? -0.621 -4.805 1.721 1.00 98.12 168 VAL A CA 1
ATOM 1320 C C . VAL A 1 168 ? -0.158 -3.544 0.988 1.00 98.12 168 VAL A C 1
ATOM 1322 O O . VAL A 1 168 ? -0.015 -2.490 1.605 1.00 98.12 168 VAL A O 1
ATOM 1325 N N . MET A 1 169 ? 0.058 -3.629 -0.326 1.00 97.50 169 MET A N 1
ATOM 1326 C CA . MET A 1 169 ? 0.287 -2.457 -1.183 1.00 97.50 169 MET A CA 1
ATOM 1327 C C . MET A 1 169 ? -1.066 -1.838 -1.560 1.00 97.50 169 MET A C 1
ATOM 1329 O O . MET A 1 169 ? -1.652 -2.201 -2.580 1.00 97.50 169 MET A O 1
ATOM 1333 N N . THR A 1 170 ? -1.616 -0.969 -0.715 1.00 96.88 170 THR A N 1
ATOM 1334 C CA . THR A 1 170 ? -2.981 -0.428 -0.878 1.00 96.88 170 THR A CA 1
ATOM 1335 C C . THR A 1 170 ? -3.111 0.590 -1.998 1.00 96.88 170 THR A C 1
ATOM 1337 O O . THR A 1 170 ? -4.180 0.671 -2.602 1.00 96.88 170 THR A O 1
ATOM 1340 N N . GLU A 1 171 ? -2.031 1.294 -2.336 1.00 95.75 171 GLU A N 1
ATOM 1341 C CA . GLU A 1 171 ? -1.981 2.121 -3.535 1.00 95.75 171 GLU A CA 1
ATOM 1342 C C . GLU A 1 171 ? -0.648 2.021 -4.270 1.00 95.75 171 GLU A C 1
ATOM 1344 O O . GLU A 1 171 ? 0.433 2.290 -3.747 1.00 95.75 171 GLU A O 1
ATOM 1349 N N . PHE A 1 172 ? -0.751 1.716 -5.556 1.00 94.38 172 PHE A N 1
ATOM 1350 C CA . PHE A 1 172 ? 0.279 2.009 -6.538 1.00 94.38 172 PHE A CA 1
ATOM 1351 C C . PHE A 1 172 ? -0.377 2.265 -7.889 1.00 94.38 172 PHE A C 1
ATOM 1353 O O . PHE A 1 172 ? -1.472 1.766 -8.162 1.00 94.38 172 PHE A O 1
ATOM 1360 N N . GLY A 1 173 ? 0.281 3.012 -8.771 1.00 88.19 173 GLY A N 1
ATOM 1361 C CA . GLY A 1 173 ? -0.261 3.210 -10.108 1.00 88.19 173 GLY A CA 1
ATOM 1362 C C . GLY A 1 173 ? 0.446 4.260 -10.947 1.00 88.19 173 GLY A C 1
ATOM 1363 O O . GLY A 1 173 ? 1.570 4.681 -10.680 1.00 88.19 173 GLY A O 1
ATOM 1364 N N . MET A 1 174 ? -0.261 4.674 -11.992 1.00 82.12 174 MET A N 1
ATOM 1365 C CA . MET A 1 174 ? 0.135 5.733 -12.909 1.00 82.12 174 MET A CA 1
ATOM 1366 C C . MET A 1 174 ? -1.099 6.462 -13.448 1.00 82.12 174 MET A C 1
ATOM 1368 O O . MET A 1 174 ? -2.221 5.932 -13.411 1.00 82.12 174 MET A O 1
ATOM 1372 N N . ASP A 1 175 ? -0.878 7.654 -14.000 1.00 72.56 175 ASP A N 1
ATOM 1373 C CA . ASP A 1 175 ? -1.839 8.239 -14.929 1.00 72.56 175 ASP A CA 1
ATOM 1374 C C . ASP A 1 175 ? -1.940 7.345 -16.180 1.00 72.56 175 ASP A C 1
ATOM 1376 O O . ASP A 1 175 ? -0.950 6.768 -16.634 1.00 72.56 175 ASP A O 1
ATOM 1380 N N . MET A 1 176 ? -3.155 7.185 -16.698 1.00 63.38 176 MET A N 1
ATOM 1381 C CA . MET A 1 176 ? -3.431 6.455 -17.938 1.00 63.38 176 MET A CA 1
ATOM 1382 C C . MET A 1 176 ? -3.849 7.364 -19.093 1.00 63.38 176 MET A C 1
ATOM 1384 O O . MET A 1 176 ? -3.901 6.895 -20.228 1.00 63.38 176 MET A O 1
ATOM 1388 N N . PHE A 1 177 ? -4.137 8.639 -18.832 1.00 61.03 177 PHE A N 1
ATOM 1389 C CA . PHE A 1 177 ? -4.328 9.630 -19.887 1.00 61.03 177 PHE A CA 1
ATOM 1390 C C . PHE A 1 177 ? -2.978 10.118 -20.429 1.00 61.03 177 PHE A C 1
ATOM 1392 O O . PHE A 1 177 ? -2.878 10.416 -21.617 1.00 61.03 177 PHE A O 1
ATOM 1399 N N . ASP A 1 178 ? -1.939 10.113 -19.586 1.00 65.81 178 ASP A N 1
ATOM 1400 C CA . ASP A 1 178 ? -0.549 10.417 -19.944 1.00 65.81 178 ASP A CA 1
ATOM 1401 C C . ASP A 1 178 ? 0.364 9.191 -19.720 1.00 65.81 178 ASP A C 1
ATOM 1403 O O . ASP A 1 178 ? 1.045 9.034 -18.699 1.00 65.81 178 ASP A O 1
ATOM 1407 N N . ILE A 1 179 ? 0.316 8.253 -20.674 1.00 66.12 179 ILE A N 1
ATOM 1408 C CA . ILE A 1 179 ? 1.128 7.026 -20.655 1.00 66.12 179 ILE A CA 1
ATOM 1409 C C . ILE A 1 179 ? 2.552 7.349 -21.124 1.00 66.12 179 ILE A C 1
ATOM 1411 O O . ILE A 1 179 ? 2.893 7.172 -22.294 1.00 66.12 179 ILE A O 1
ATOM 1415 N N . ASP A 1 180 ? 3.395 7.788 -20.192 1.00 73.25 180 ASP A N 1
ATOM 1416 C CA . ASP A 1 180 ? 4.822 8.005 -20.436 1.00 73.25 180 ASP A CA 1
ATOM 1417 C C . ASP A 1 180 ? 5.692 6.752 -20.175 1.00 73.25 180 ASP A C 1
ATOM 1419 O O . ASP A 1 180 ? 5.302 5.783 -19.511 1.00 73.25 180 ASP A O 1
ATOM 1423 N N . ASP A 1 181 ? 6.913 6.768 -20.716 1.00 75.06 181 ASP A N 1
ATOM 1424 C CA . ASP A 1 181 ? 7.910 5.701 -20.546 1.00 75.06 181 ASP A CA 1
ATOM 1425 C C . ASP A 1 181 ? 8.272 5.460 -19.069 1.00 75.06 181 ASP A C 1
ATOM 1427 O O . ASP A 1 181 ? 8.509 4.321 -18.658 1.00 75.06 181 ASP A O 1
ATOM 1431 N N . LYS A 1 182 ? 8.289 6.524 -18.256 1.00 81.88 182 LYS A N 1
ATOM 1432 C CA . LYS A 1 182 ? 8.693 6.499 -16.840 1.00 81.88 182 LYS A CA 1
ATOM 1433 C C . LYS A 1 182 ? 7.696 5.679 -16.017 1.00 81.88 182 LYS A C 1
ATOM 1435 O O . LYS A 1 182 ? 8.085 4.811 -15.235 1.00 81.88 182 LYS A O 1
ATOM 1440 N N . ASN A 1 183 ? 6.408 5.910 -16.250 1.00 74.62 183 ASN A N 1
ATOM 1441 C CA . ASN A 1 183 ? 5.282 5.279 -15.585 1.00 74.62 183 ASN A CA 1
ATOM 1442 C C . ASN A 1 183 ? 5.180 3.812 -16.015 1.00 74.62 183 ASN A C 1
ATOM 1444 O O . ASN A 1 183 ? 5.013 2.930 -15.174 1.00 74.62 183 ASN A O 1
ATOM 1448 N N . GLN A 1 184 ? 5.371 3.521 -17.306 1.00 72.94 184 GLN A N 1
ATOM 1449 C CA . GLN A 1 184 ? 5.404 2.144 -17.803 1.00 72.94 184 GLN A CA 1
ATOM 1450 C C . GLN A 1 184 ? 6.547 1.321 -17.196 1.00 72.94 184 GLN A C 1
ATOM 1452 O O . GLN A 1 184 ? 6.331 0.159 -16.834 1.00 72.94 184 GLN A O 1
ATOM 1457 N N . ARG A 1 185 ? 7.739 1.917 -17.061 1.00 78.19 185 ARG A N 1
ATOM 1458 C CA . ARG A 1 185 ? 8.910 1.315 -16.402 1.00 78.19 185 ARG A CA 1
ATOM 1459 C C . ARG A 1 185 ? 8.644 1.069 -14.921 1.00 78.19 185 ARG A C 1
ATOM 1461 O O . ARG A 1 185 ? 8.785 -0.069 -14.472 1.00 78.19 185 ARG A O 1
ATOM 1468 N N . PHE A 1 186 ? 8.175 2.085 -14.197 1.00 85.62 186 PHE A N 1
ATOM 1469 C CA . PHE A 1 186 ? 7.757 1.968 -12.799 1.00 85.62 186 PHE A CA 1
ATOM 1470 C C . PHE A 1 186 ? 6.751 0.823 -12.594 1.00 85.62 186 PHE A C 1
ATOM 1472 O O . PHE A 1 186 ? 6.998 -0.066 -11.779 1.00 85.62 186 PHE A O 1
ATOM 1479 N N . MET A 1 187 ? 5.674 0.775 -13.386 1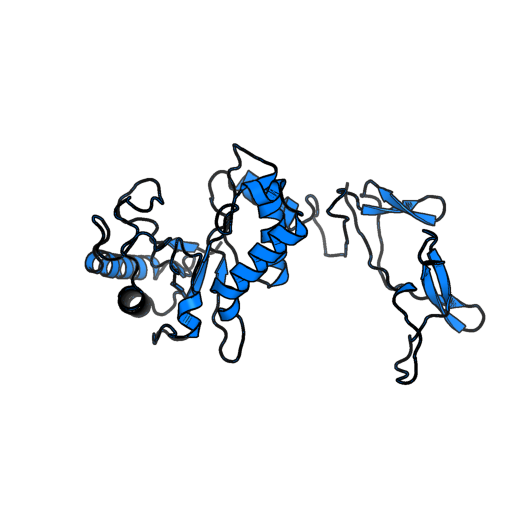.00 79.69 187 MET A N 1
ATOM 1480 C CA . MET A 1 187 ? 4.653 -0.275 -13.291 1.00 79.69 187 MET A CA 1
ATOM 1481 C C . MET A 1 187 ? 5.223 -1.677 -13.526 1.00 79.69 187 MET A C 1
ATOM 1483 O O . MET A 1 187 ? 4.858 -2.609 -12.815 1.00 79.69 187 MET A O 1
ATOM 1487 N N . SER A 1 188 ? 6.132 -1.845 -14.492 1.00 75.44 188 SER A N 1
ATOM 1488 C CA . SER A 1 188 ? 6.799 -3.135 -14.714 1.00 75.44 188 SER A CA 1
ATOM 1489 C C . SER A 1 188 ? 7.707 -3.532 -13.541 1.00 75.44 188 SER A C 1
ATOM 1491 O O . SER A 1 188 ? 7.762 -4.708 -13.194 1.00 75.44 188 SER A O 1
ATOM 1493 N N . CYS A 1 189 ? 8.381 -2.573 -12.895 1.00 80.38 189 CYS A N 1
ATOM 1494 C CA . CYS A 1 189 ? 9.169 -2.831 -11.687 1.00 80.38 189 CYS A CA 1
ATOM 1495 C C . CYS A 1 189 ? 8.286 -3.241 -10.497 1.00 80.38 189 CYS A C 1
ATOM 1497 O O . CYS A 1 189 ? 8.571 -4.234 -9.832 1.00 80.38 189 CYS A O 1
ATOM 1499 N N . MET A 1 190 ? 7.199 -2.506 -10.236 1.00 85.12 190 MET A N 1
ATOM 1500 C CA . MET A 1 190 ? 6.323 -2.780 -9.090 1.00 85.12 190 MET A CA 1
ATOM 1501 C C . MET A 1 190 ? 5.590 -4.102 -9.221 1.00 85.12 190 MET A C 1
ATOM 1503 O O . MET A 1 190 ? 5.563 -4.866 -8.266 1.00 85.12 190 MET A O 1
ATOM 1507 N N . LEU A 1 191 ? 5.055 -4.427 -10.397 1.00 77.88 191 LEU A N 1
ATOM 1508 C CA . LEU A 1 191 ? 4.369 -5.704 -10.593 1.00 77.88 191 LEU A CA 1
ATOM 1509 C C . LEU A 1 191 ? 5.326 -6.901 -10.448 1.00 77.88 191 LEU A C 1
ATOM 1511 O O . LEU A 1 191 ? 4.931 -7.922 -9.890 1.00 77.88 191 LEU A O 1
ATOM 1515 N N . ALA A 1 192 ? 6.594 -6.755 -10.853 1.00 73.12 192 ALA A N 1
ATOM 1516 C CA . ALA A 1 192 ? 7.628 -7.758 -10.594 1.00 73.12 192 ALA A CA 1
ATOM 1517 C C . ALA A 1 192 ? 7.971 -7.884 -9.096 1.00 73.12 192 ALA A C 1
ATOM 1519 O O . ALA A 1 192 ? 8.127 -8.999 -8.604 1.00 73.12 192 ALA A O 1
ATOM 1520 N N . TYR A 1 193 ? 8.047 -6.768 -8.360 1.00 81.88 193 TYR A N 1
ATOM 1521 C CA . TYR A 1 193 ? 8.253 -6.774 -6.907 1.00 81.88 193 TYR A CA 1
ATOM 1522 C C . TYR A 1 193 ? 7.088 -7.446 -6.168 1.00 81.88 193 TYR A C 1
ATOM 1524 O O . TYR A 1 193 ? 7.316 -8.380 -5.405 1.00 81.88 193 TYR A O 1
ATOM 1532 N N . LEU A 1 194 ? 5.847 -7.023 -6.441 1.00 81.81 194 LEU A N 1
ATOM 1533 C CA . LEU A 1 194 ? 4.630 -7.543 -5.807 1.00 81.81 194 LEU A CA 1
ATOM 1534 C C . LEU A 1 194 ? 4.481 -9.055 -6.013 1.00 81.81 194 LEU A C 1
ATOM 1536 O O . LEU A 1 194 ? 4.232 -9.779 -5.053 1.00 81.81 194 LEU A O 1
ATOM 1540 N N . ALA A 1 195 ? 4.708 -9.540 -7.239 1.00 76.25 195 ALA A N 1
ATOM 1541 C CA . ALA A 1 195 ? 4.705 -10.972 -7.537 1.00 76.25 195 ALA A CA 1
ATOM 1542 C C . ALA A 1 195 ? 5.896 -11.719 -6.906 1.00 76.25 195 ALA A C 1
ATOM 1544 O O . ALA A 1 195 ? 5.753 -12.866 -6.493 1.00 76.25 195 ALA A O 1
ATOM 1545 N N . GLY A 1 196 ? 7.070 -11.085 -6.824 1.00 74.00 196 GLY A N 1
ATOM 1546 C CA . GLY A 1 196 ? 8.288 -11.690 -6.278 1.00 74.00 196 GLY A CA 1
ATOM 1547 C C . GLY A 1 196 ? 8.283 -11.882 -4.758 1.00 74.00 196 GLY A C 1
ATOM 1548 O O . GLY A 1 196 ? 9.031 -12.726 -4.265 1.00 74.00 196 GLY A O 1
ATOM 1549 N N . VAL A 1 197 ? 7.457 -11.128 -4.025 1.00 80.81 197 VAL A N 1
ATOM 1550 C CA . VAL A 1 197 ? 7.319 -11.231 -2.558 1.00 80.81 197 VAL A CA 1
ATOM 1551 C C . VAL A 1 197 ? 5.920 -11.677 -2.096 1.00 80.81 197 VAL A C 1
ATOM 1553 O O . VAL A 1 197 ? 5.667 -11.679 -0.897 1.00 80.81 197 VAL A O 1
ATOM 1556 N N . ASP A 1 198 ? 5.042 -12.064 -3.032 1.00 80.25 198 ASP A N 1
ATOM 1557 C CA . ASP A 1 198 ? 3.650 -12.502 -2.798 1.00 80.25 198 ASP A CA 1
ATOM 1558 C C . ASP A 1 198 ? 2.818 -11.498 -1.966 1.00 80.25 198 ASP A C 1
ATOM 1560 O O . ASP A 1 198 ? 2.127 -11.852 -1.012 1.00 80.25 198 ASP A O 1
ATOM 1564 N N . LEU A 1 199 ? 2.930 -10.206 -2.304 1.00 86.19 199 LEU A N 1
ATOM 1565 C CA . LEU A 1 199 ? 2.261 -9.114 -1.590 1.00 86.19 199 LEU A CA 1
ATOM 1566 C C . LEU A 1 199 ? 0.882 -8.819 -2.192 1.00 86.19 199 LEU A C 1
ATOM 1568 O O . LEU A 1 199 ? 0.789 -8.443 -3.361 1.00 86.19 199 LEU A O 1
ATOM 1572 N N . ASP A 1 200 ? -0.173 -8.915 -1.378 1.00 92.69 200 ASP A N 1
ATOM 1573 C CA . ASP A 1 200 ? -1.518 -8.434 -1.723 1.00 92.69 200 ASP A CA 1
ATOM 1574 C C . ASP A 1 200 ? -1.489 -6.939 -2.092 1.00 92.69 200 ASP A C 1
ATOM 1576 O O . ASP A 1 200 ? -0.773 -6.141 -1.478 1.00 92.69 200 ASP A O 1
ATOM 1580 N N . TRP A 1 201 ? -2.287 -6.537 -3.087 1.00 93.12 201 TRP A N 1
ATOM 1581 C CA . TRP A 1 201 ? -2.248 -5.177 -3.629 1.00 93.12 201 TRP A CA 1
ATOM 1582 C C . TRP A 1 201 ? -3.604 -4.644 -4.108 1.00 93.12 201 TRP A C 1
ATOM 1584 O O . TRP A 1 201 ? -4.501 -5.394 -4.498 1.00 93.12 201 TRP A O 1
ATOM 1594 N N . ALA A 1 202 ? -3.720 -3.317 -4.148 1.00 90.56 202 ALA A N 1
ATOM 1595 C CA . ALA A 1 202 ? -4.777 -2.578 -4.822 1.00 90.56 202 ALA A CA 1
ATOM 1596 C C . ALA A 1 202 ? -4.166 -1.480 -5.712 1.00 90.56 202 ALA A C 1
ATOM 1598 O O . ALA A 1 202 ? -3.212 -0.796 -5.349 1.00 90.56 202 ALA A O 1
ATOM 1599 N N . LEU A 1 203 ? -4.688 -1.359 -6.935 1.00 86.75 203 LEU A N 1
ATOM 1600 C CA . LEU A 1 203 ? -4.192 -0.408 -7.928 1.00 86.75 203 LEU A CA 1
ATOM 1601 C C . LEU A 1 203 ? -4.963 0.913 -7.824 1.00 86.75 203 LEU A C 1
ATOM 1603 O O . LEU A 1 203 ? -6.190 0.924 -7.971 1.00 86.75 203 LEU A O 1
ATOM 1607 N N . TRP A 1 204 ? -4.244 2.025 -7.691 1.00 86.56 204 TRP A N 1
ATOM 1608 C CA . TRP A 1 204 ? -4.839 3.350 -7.789 1.00 86.56 204 TRP A CA 1
ATOM 1609 C C . TRP A 1 204 ? -5.084 3.734 -9.265 1.00 86.56 204 TRP A C 1
ATOM 1611 O O . TRP A 1 204 ? -4.188 3.670 -10.114 1.00 86.56 204 TRP A O 1
ATOM 1621 N N . ALA A 1 205 ? -6.288 4.119 -9.683 1.00 78.94 205 ALA A N 1
ATOM 1622 C CA . ALA A 1 205 ? -7.561 4.156 -8.961 1.00 78.94 205 ALA A CA 1
ATOM 1623 C C . ALA A 1 205 ? -8.599 3.264 -9.670 1.00 78.94 205 ALA A C 1
ATOM 1625 O O . ALA A 1 205 ? -8.342 2.758 -10.756 1.00 78.94 205 ALA A O 1
ATOM 1626 N N . ALA A 1 206 ? -9.797 3.075 -9.114 1.00 62.25 206 ALA A N 1
ATOM 1627 C CA . ALA A 1 206 ? -10.836 2.261 -9.768 1.00 62.25 206 ALA A CA 1
ATOM 1628 C C . ALA A 1 206 ? -11.458 2.924 -11.023 1.00 62.25 206 ALA A C 1
ATOM 1630 O O . ALA A 1 206 ? -12.182 2.280 -11.785 1.00 62.25 206 ALA A O 1
ATOM 1631 N N . GLN A 1 207 ? -11.193 4.211 -11.258 1.00 63.62 207 GLN A N 1
ATOM 1632 C CA . GLN A 1 207 ? -11.563 4.938 -12.469 1.00 63.62 207 GLN A CA 1
ATOM 1633 C C . GLN A 1 207 ? -10.937 4.251 -13.687 1.00 63.62 207 GLN A C 1
ATOM 1635 O O . GLN A 1 207 ? -9.735 3.996 -13.715 1.00 63.62 207 GLN A O 1
ATOM 1640 N N . GLU A 1 208 ? -11.761 3.965 -14.698 1.00 56.00 208 GLU A N 1
ATOM 1641 C CA . GLU A 1 208 ? -11.360 3.161 -15.862 1.00 56.00 208 GLU A CA 1
ATOM 1642 C C . GLU A 1 208 ? -10.898 1.739 -15.488 1.00 56.00 208 GLU A C 1
ATOM 1644 O O . GLU A 1 208 ? -9.967 1.193 -16.081 1.00 56.00 208 GLU A O 1
ATOM 1649 N N . PHE A 1 209 ? -11.576 1.118 -14.508 1.00 53.72 209 PHE A N 1
ATOM 1650 C CA . PHE A 1 209 ? -11.301 -0.244 -14.035 1.00 53.72 209 PHE A CA 1
ATOM 1651 C C . PHE A 1 209 ? -11.075 -1.249 -15.169 1.00 53.72 209 PHE A C 1
ATOM 1653 O O . PHE A 1 209 ? -10.149 -2.039 -15.078 1.00 53.72 209 PHE A O 1
ATOM 1660 N N . SER A 1 210 ? -11.859 -1.219 -16.252 1.00 48.56 210 SER A N 1
ATOM 1661 C CA . SER A 1 210 ? -11.673 -2.148 -17.376 1.00 48.56 210 SER A CA 1
ATOM 1662 C C . SER A 1 210 ? -10.305 -1.985 -18.045 1.00 48.56 210 SER A C 1
ATOM 1664 O O . SER A 1 210 ? -9.623 -2.976 -18.289 1.00 48.56 210 SER A O 1
ATOM 1666 N N . GLN A 1 211 ? -9.877 -0.750 -18.304 1.00 52.91 211 GLN A N 1
ATOM 1667 C CA . GLN A 1 211 ? -8.586 -0.425 -18.910 1.00 52.91 211 GLN A CA 1
ATOM 1668 C C . GLN A 1 211 ? -7.425 -0.711 -17.942 1.00 52.91 211 GLN A C 1
ATOM 1670 O O . GLN A 1 211 ? -6.434 -1.325 -18.337 1.00 52.91 211 GLN A O 1
ATOM 1675 N N . ARG A 1 212 ? -7.568 -0.345 -16.661 1.00 55.06 212 ARG A N 1
ATOM 1676 C CA . ARG A 1 212 ? -6.574 -0.602 -15.600 1.00 55.06 212 ARG A CA 1
ATOM 1677 C C . ARG A 1 212 ? -6.407 -2.081 -15.288 1.00 55.06 212 ARG A C 1
ATOM 1679 O O . ARG A 1 212 ? -5.284 -2.569 -15.199 1.00 55.06 212 ARG A O 1
ATOM 1686 N N . PHE A 1 213 ? -7.511 -2.809 -15.170 1.00 55.56 213 PHE A N 1
ATOM 1687 C CA . PHE A 1 213 ? -7.504 -4.252 -14.979 1.00 55.56 213 PHE A CA 1
ATOM 1688 C C . PHE A 1 213 ? -6.901 -4.935 -16.205 1.00 55.56 213 PHE A C 1
ATOM 1690 O O . PHE A 1 213 ? -6.012 -5.753 -16.031 1.00 55.56 213 PHE A O 1
ATOM 1697 N N . GLN A 1 214 ? -7.241 -4.523 -17.433 1.00 51.59 214 GLN A N 1
ATOM 1698 C CA . GLN A 1 214 ? -6.552 -5.012 -18.634 1.00 51.59 214 GLN A CA 1
ATOM 1699 C C . GLN A 1 214 ? -5.054 -4.679 -18.653 1.00 51.59 214 GLN A C 1
ATOM 1701 O O . GLN A 1 214 ? -4.283 -5.499 -19.135 1.00 51.59 214 GLN A O 1
ATOM 1706 N N . LEU A 1 215 ? -4.612 -3.520 -18.152 1.00 55.94 215 LEU A N 1
ATOM 1707 C CA . LEU A 1 215 ? -3.188 -3.167 -18.058 1.00 55.94 215 LEU A CA 1
ATOM 1708 C C . LEU A 1 215 ? -2.448 -4.070 -17.064 1.00 55.94 215 LEU A C 1
ATOM 1710 O O . LEU A 1 215 ? -1.386 -4.597 -17.390 1.00 55.94 215 LEU A O 1
ATOM 1714 N N . VAL A 1 216 ? -3.006 -4.257 -15.867 1.00 52.97 216 VAL A N 1
ATOM 1715 C CA . VAL A 1 216 ? -2.410 -5.116 -14.836 1.00 52.97 216 VAL A CA 1
ATOM 1716 C C . VAL A 1 216 ? -2.473 -6.582 -15.254 1.00 52.97 216 VAL A C 1
ATOM 1718 O O . VAL A 1 216 ? -1.467 -7.271 -15.143 1.00 52.97 216 VAL A O 1
ATOM 1721 N N . GLN A 1 217 ? -3.584 -7.039 -15.840 1.00 48.44 217 GLN A N 1
ATOM 1722 C CA . GLN A 1 217 ? -3.667 -8.349 -16.480 1.00 48.44 217 GLN A CA 1
ATOM 1723 C C . GLN A 1 217 ? -2.592 -8.489 -17.558 1.00 48.44 217 GLN A C 1
ATOM 1725 O O . GLN A 1 217 ? -1.791 -9.389 -17.427 1.00 48.44 217 GLN A O 1
ATOM 1730 N N . LYS A 1 218 ? -2.459 -7.580 -18.534 1.00 48.19 218 LYS A N 1
ATOM 1731 C CA . LYS A 1 218 ? -1.405 -7.641 -19.576 1.00 48.19 218 LYS A CA 1
ATOM 1732 C C . LYS A 1 218 ? 0.036 -7.635 -19.043 1.00 48.19 218 LYS A C 1
ATOM 1734 O O . LYS A 1 218 ? 0.948 -7.959 -19.797 1.00 48.19 218 LYS A O 1
ATOM 1739 N N . LYS A 1 219 ? 0.264 -7.200 -17.799 1.00 45.84 219 LYS A N 1
ATOM 1740 C CA . LYS A 1 219 ? 1.589 -7.161 -17.156 1.00 45.84 219 LYS A CA 1
ATOM 1741 C C . LYS A 1 219 ? 1.826 -8.300 -16.147 1.00 45.84 219 LYS A C 1
ATOM 1743 O O . LYS A 1 219 ? 2.982 -8.576 -15.849 1.00 45.84 219 LYS A O 1
ATOM 1748 N N . LEU A 1 220 ? 0.773 -8.945 -15.631 1.00 39.03 220 LEU A N 1
ATOM 1749 C CA . LEU A 1 220 ? 0.829 -10.085 -14.693 1.00 39.03 220 LEU A CA 1
ATOM 1750 C C . LEU A 1 220 ? 0.412 -11.431 -15.318 1.00 39.03 220 LEU A C 1
ATOM 1752 O O . LEU A 1 220 ? 0.662 -12.483 -14.736 1.00 39.03 220 LEU A O 1
ATOM 1756 N N . LEU A 1 221 ? -0.261 -11.403 -16.466 1.00 35.62 221 LEU A N 1
ATOM 1757 C CA . LEU A 1 221 ? -0.837 -12.527 -17.204 1.00 35.62 221 LEU A CA 1
ATOM 1758 C C . LEU A 1 221 ? -0.565 -12.326 -18.702 1.00 35.62 221 LEU A C 1
ATOM 1760 O O . LEU A 1 221 ? -0.532 -11.194 -19.188 1.00 35.62 221 LEU A O 1
ATOM 1764 N N . GLU A 1 222 ? -0.474 -13.415 -19.465 1.00 35.41 222 GLU A N 1
ATOM 1765 C CA . GLU A 1 222 ? -0.608 -13.293 -20.918 1.00 35.41 222 GLU A CA 1
ATOM 1766 C C . GLU A 1 222 ? -2.070 -13.035 -21.330 1.00 35.41 222 GLU A C 1
ATOM 1768 O O . GLU A 1 222 ? -2.993 -13.550 -20.686 1.00 35.41 222 GLU A O 1
ATOM 1773 N N . PRO A 1 223 ? -2.332 -12.231 -22.382 1.00 32.16 223 PRO A N 1
ATOM 1774 C CA . PRO A 1 223 ? -3.600 -11.499 -22.474 1.00 32.16 223 PRO A CA 1
ATOM 1775 C C . PRO A 1 223 ? -4.810 -12.260 -23.059 1.00 32.16 223 PRO A C 1
ATOM 1777 O O . PRO A 1 223 ? -5.804 -11.612 -23.390 1.00 32.16 223 PRO A O 1
ATOM 1780 N N . SER A 1 224 ? -4.752 -13.587 -23.235 1.00 36.53 224 SER A N 1
ATOM 1781 C CA . SER A 1 224 ? -5.645 -14.321 -24.165 1.00 36.53 224 SER A CA 1
ATOM 1782 C C . SER A 1 224 ? -6.027 -15.770 -23.781 1.00 36.53 224 SER A C 1
ATOM 1784 O O . SER A 1 224 ? -6.641 -16.472 -24.586 1.00 36.53 224 SER A O 1
ATOM 1786 N N . SER A 1 225 ? -5.721 -16.248 -22.568 1.00 35.84 225 SER A N 1
ATOM 1787 C CA . SER A 1 225 ? -5.980 -17.650 -22.170 1.00 35.84 225 SER A CA 1
ATOM 1788 C C . SER A 1 225 ? -7.415 -17.931 -21.687 1.00 35.84 225 SER A C 1
ATOM 1790 O O . SER A 1 225 ? -8.028 -17.099 -21.019 1.00 35.84 225 SER A O 1
ATOM 1792 N N . ASN A 1 226 ? -7.945 -19.133 -21.980 1.00 42.06 226 ASN A N 1
ATOM 1793 C CA . ASN A 1 226 ? -9.292 -19.560 -21.561 1.00 42.06 226 ASN A CA 1
ATOM 1794 C C . ASN A 1 226 ? -9.458 -21.077 -21.255 1.00 42.06 226 ASN A C 1
ATOM 1796 O O . ASN A 1 226 ? -10.575 -21.597 -21.299 1.00 42.06 226 ASN A O 1
ATOM 1800 N N . SER A 1 227 ? -8.382 -21.812 -20.928 1.00 32.38 227 SER A N 1
ATOM 1801 C CA . SER A 1 227 ? -8.466 -23.210 -20.437 1.00 32.38 227 SER A CA 1
ATOM 1802 C C . SER A 1 227 ? -7.277 -23.634 -19.544 1.00 32.38 227 SER A C 1
ATOM 1804 O O . SER A 1 227 ? -6.392 -22.834 -19.264 1.00 32.38 227 SER A O 1
ATOM 1806 N N . ILE A 1 228 ? -7.312 -24.874 -19.027 1.00 36.22 228 ILE A N 1
ATOM 1807 C CA . ILE A 1 228 ? -6.497 -25.423 -17.914 1.00 36.22 228 ILE A CA 1
ATOM 1808 C C . ILE A 1 228 ? -4.975 -25.163 -18.043 1.00 36.22 228 ILE A C 1
ATOM 1810 O O . ILE A 1 228 ? -4.409 -25.257 -19.124 1.00 36.22 228 ILE A O 1
ATOM 1814 N N . LYS A 1 229 ? -4.327 -24.876 -16.898 1.00 43.53 229 LYS A N 1
ATOM 1815 C CA . LYS A 1 229 ? -2.928 -24.419 -16.754 1.00 43.53 229 LYS A CA 1
ATOM 1816 C C . LYS A 1 229 ? -1.868 -25.309 -17.436 1.00 43.53 229 LYS A C 1
ATOM 1818 O O . LYS A 1 229 ? -1.773 -26.497 -17.134 1.00 43.53 229 LYS A O 1
ATOM 1823 N N . SER A 1 230 ? -0.974 -24.671 -18.194 1.00 39.12 230 SER A N 1
ATOM 1824 C CA . SER A 1 230 ? 0.315 -25.183 -18.698 1.00 39.12 230 SER A CA 1
ATOM 1825 C C . SER A 1 230 ? 1.345 -24.036 -18.772 1.00 39.12 230 SER A C 1
ATOM 1827 O O . SER A 1 230 ? 0.956 -22.873 -18.676 1.00 39.12 230 SER A O 1
ATOM 1829 N N . TYR A 1 231 ? 2.648 -24.340 -18.867 1.00 42.94 231 TYR A N 1
ATOM 1830 C CA . TYR A 1 231 ? 3.722 -23.392 -18.512 1.00 42.94 231 TYR A CA 1
ATOM 1831 C C . TYR A 1 231 ? 4.450 -22.710 -19.661 1.00 42.94 231 TYR A C 1
ATOM 1833 O O . TYR A 1 231 ? 4.670 -23.302 -20.714 1.00 42.94 231 TYR A O 1
ATOM 1841 N N . ILE A 1 232 ? 4.860 -21.470 -19.364 1.00 40.44 232 ILE A N 1
ATOM 1842 C CA . ILE A 1 232 ? 5.445 -20.487 -20.267 1.00 40.44 232 ILE A CA 1
ATOM 1843 C C . ILE A 1 232 ? 6.556 -19.698 -19.541 1.00 40.44 232 ILE A C 1
ATOM 1845 O O . ILE A 1 232 ? 6.349 -19.204 -18.436 1.00 40.44 232 ILE A O 1
ATOM 1849 N N . ILE A 1 233 ? 7.712 -19.522 -20.173 1.00 45.81 233 ILE A N 1
ATOM 1850 C CA . ILE A 1 233 ? 8.451 -18.244 -20.228 1.00 45.81 233 ILE A CA 1
ATOM 1851 C C . ILE A 1 233 ? 7.877 -17.410 -21.373 1.00 45.81 233 ILE A C 1
ATOM 1853 O O . ILE A 1 233 ? 7.252 -17.941 -22.284 1.00 45.81 233 ILE A O 1
ATOM 1857 N N . TYR A 1 234 ? 8.203 -16.129 -21.347 1.00 40.34 234 TYR A N 1
ATOM 1858 C CA . TYR A 1 234 ? 8.080 -15.147 -22.412 1.00 40.34 234 TYR A CA 1
ATOM 1859 C C . TYR A 1 234 ? 9.290 -14.190 -22.271 1.00 40.34 234 TYR A C 1
ATOM 1861 O O . TYR A 1 234 ? 9.805 -14.052 -21.157 1.00 40.34 234 TYR A O 1
ATOM 1869 N N . HIS A 1 235 ? 9.816 -13.570 -23.340 1.00 43.84 235 HIS A N 1
ATOM 1870 C CA . HIS A 1 235 ? 10.987 -12.676 -23.234 1.00 43.84 235 HIS A CA 1
ATOM 1871 C C . HIS A 1 235 ? 10.562 -11.203 -23.029 1.00 43.84 235 HIS A C 1
ATOM 1873 O O . HIS A 1 235 ? 10.215 -10.525 -24.004 1.00 43.84 235 HIS A O 1
ATOM 1879 N N . PRO A 1 236 ? 10.638 -10.637 -21.801 1.00 35.12 236 PRO A N 1
ATOM 1880 C CA . PRO A 1 236 ? 9.918 -9.399 -21.472 1.00 35.12 236 PRO A CA 1
ATOM 1881 C C . PRO A 1 236 ? 10.471 -8.127 -22.118 1.00 35.12 236 PRO A C 1
ATOM 1883 O O . PRO A 1 236 ? 9.817 -7.090 -22.080 1.00 35.12 236 PRO A O 1
ATOM 1886 N N . LEU A 1 237 ? 11.681 -8.197 -22.681 1.00 37.53 237 LEU A N 1
ATOM 1887 C CA . LEU A 1 237 ? 12.364 -7.073 -23.323 1.00 37.53 237 LEU A CA 1
ATOM 1888 C C . LEU A 1 237 ? 12.133 -7.002 -24.840 1.00 37.53 237 LEU A C 1
ATOM 1890 O O . LEU A 1 237 ? 12.382 -5.949 -25.418 1.00 37.53 237 LEU A O 1
ATOM 1894 N N . SER A 1 238 ? 11.679 -8.086 -25.487 1.00 44.09 238 SER A N 1
ATOM 1895 C CA . SER A 1 238 ? 11.329 -8.077 -26.922 1.00 44.09 238 SER A CA 1
ATOM 1896 C C . SER A 1 238 ? 9.860 -8.379 -27.211 1.00 44.09 238 SER A C 1
ATOM 1898 O O . SER A 1 238 ? 9.427 -8.161 -28.337 1.00 44.09 238 SER A O 1
ATOM 1900 N N . GLY A 1 239 ? 9.095 -8.865 -26.228 1.00 39.56 239 GLY A N 1
ATOM 1901 C CA . GLY A 1 239 ? 7.686 -9.215 -26.414 1.00 39.56 239 GLY A CA 1
ATOM 1902 C C . GLY A 1 239 ? 7.461 -10.512 -27.198 1.00 39.56 239 GLY A C 1
ATOM 1903 O O . GLY A 1 239 ? 6.357 -10.740 -27.672 1.00 39.56 239 GLY A O 1
ATOM 1904 N N . GLN A 1 240 ? 8.502 -11.335 -27.364 1.00 48.78 240 GLN A N 1
ATOM 1905 C CA . GLN A 1 240 ? 8.474 -12.556 -28.172 1.00 48.78 240 GLN A CA 1
ATOM 1906 C C . GLN A 1 240 ? 8.654 -13.809 -27.317 1.00 48.78 240 GLN A C 1
ATOM 1908 O O . GLN A 1 240 ? 9.247 -13.779 -26.233 1.00 48.78 240 GLN A O 1
ATOM 1913 N N . CYS A 1 241 ? 8.207 -14.930 -27.866 1.00 55.38 241 CYS A N 1
ATOM 1914 C CA . CYS A 1 241 ? 8.302 -16.247 -27.264 1.00 55.38 241 CYS A CA 1
ATOM 1915 C C . CYS A 1 241 ? 9.353 -17.083 -28.008 1.00 55.38 241 CYS A C 1
ATOM 1917 O O . CYS A 1 241 ? 9.722 -16.772 -29.141 1.00 55.38 241 CYS A O 1
ATOM 1919 N N . VAL A 1 242 ? 9.851 -18.152 -27.384 1.00 55.41 242 VAL A N 1
ATOM 1920 C CA . VAL A 1 242 ? 10.768 -19.086 -28.045 1.00 55.41 242 VAL A CA 1
ATOM 1921 C C . VAL A 1 242 ? 9.955 -20.202 -28.666 1.00 55.41 242 VAL A C 1
ATOM 1923 O O . VAL A 1 242 ? 9.108 -20.816 -28.014 1.00 55.41 242 VAL A O 1
ATOM 1926 N N . LYS A 1 243 ? 10.259 -20.481 -29.925 1.00 55.06 243 LYS A N 1
ATOM 1927 C CA . LYS A 1 243 ? 9.691 -21.572 -30.706 1.00 55.06 243 LYS A CA 1
ATOM 1928 C C . LYS A 1 243 ? 10.784 -22.385 -31.368 1.00 55.06 243 LYS A C 1
ATOM 1930 O O . LYS A 1 243 ? 11.945 -21.984 -31.402 1.00 55.06 243 LYS A O 1
ATOM 1935 N N . VAL A 1 244 ? 10.384 -23.533 -31.895 1.00 53.44 244 VAL A N 1
ATOM 1936 C CA . VAL A 1 244 ? 11.241 -24.412 -32.685 1.00 53.44 244 VAL A CA 1
ATOM 1937 C C . VAL A 1 244 ? 10.905 -24.205 -34.159 1.00 53.44 244 VAL A C 1
ATOM 1939 O O . VAL A 1 244 ? 9.746 -24.342 -34.550 1.00 53.44 244 VAL A O 1
ATOM 1942 N N . ASN A 1 245 ? 11.897 -23.851 -34.973 1.00 51.28 245 ASN A N 1
ATOM 1943 C CA . ASN A 1 245 ? 11.708 -23.641 -36.408 1.00 51.28 245 ASN A CA 1
ATOM 1944 C C . ASN A 1 245 ? 11.727 -24.964 -37.198 1.00 51.28 245 ASN A C 1
ATOM 1946 O O . ASN A 1 245 ? 11.988 -26.036 -36.653 1.00 51.28 245 ASN A O 1
ATOM 1950 N N . ASN A 1 246 ? 11.486 -24.902 -38.512 1.00 57.00 246 ASN A N 1
ATOM 1951 C CA . ASN A 1 246 ? 11.440 -26.095 -39.375 1.00 57.00 246 ASN A CA 1
ATOM 1952 C C . ASN A 1 246 ? 12.775 -26.875 -39.451 1.00 57.00 246 ASN A C 1
ATOM 1954 O O . ASN A 1 246 ? 12.783 -28.025 -39.891 1.00 57.00 246 ASN A O 1
ATOM 1958 N N . ASN A 1 247 ? 13.890 -26.282 -39.008 1.00 59.38 247 ASN A N 1
ATOM 1959 C CA . ASN A 1 247 ? 15.198 -26.934 -38.900 1.00 59.38 247 ASN A CA 1
ATOM 1960 C C . ASN A 1 247 ? 15.443 -27.550 -37.507 1.00 59.38 247 ASN A C 1
ATOM 1962 O O . ASN A 1 247 ? 16.510 -28.113 -37.274 1.00 59.38 247 ASN A O 1
ATOM 1966 N N . HIS A 1 248 ? 14.451 -27.500 -36.612 1.00 48.91 248 HIS A N 1
ATOM 1967 C CA . HIS A 1 248 ? 14.506 -27.924 -35.208 1.00 48.91 248 HIS A CA 1
ATOM 1968 C C . HIS A 1 248 ? 15.392 -27.039 -34.305 1.00 48.91 248 HIS A C 1
ATOM 1970 O O . HIS A 1 248 ? 15.892 -27.494 -33.276 1.00 48.91 248 HIS A O 1
ATOM 1976 N N . GLU A 1 249 ? 15.566 -25.764 -34.663 1.00 47.03 249 GLU A N 1
ATOM 1977 C CA . GLU A 1 249 ? 16.368 -24.788 -33.911 1.00 47.03 249 GLU A CA 1
ATOM 1978 C C . GLU A 1 249 ? 15.475 -23.861 -33.068 1.00 47.03 249 GLU A C 1
ATOM 1980 O O . GLU A 1 249 ? 14.360 -23.534 -33.474 1.00 47.03 249 GLU A O 1
ATOM 1985 N N . LEU A 1 250 ? 15.964 -23.425 -31.899 1.00 49.34 250 LEU A N 1
ATOM 1986 C CA . LEU A 1 250 ? 15.257 -22.477 -31.028 1.00 49.34 250 LEU A CA 1
ATOM 1987 C C . LEU A 1 250 ? 15.435 -21.035 -31.526 1.00 49.34 250 LEU A C 1
ATOM 1989 O O . LEU A 1 250 ? 16.563 -20.552 -31.632 1.00 49.34 250 LEU A O 1
ATOM 1993 N N . GLU A 1 251 ? 14.331 -20.328 -31.761 1.00 56.41 251 GLU A N 1
ATOM 1994 C CA . GLU A 1 251 ? 14.312 -18.928 -32.205 1.00 56.41 251 GLU A CA 1
ATOM 1995 C C . GLU A 1 251 ? 13.249 -18.100 -31.469 1.00 56.41 251 GLU A C 1
ATOM 1997 O O . GLU A 1 251 ? 12.283 -18.649 -30.940 1.00 56.41 251 GLU A O 1
ATOM 2002 N N . LEU A 1 252 ? 13.416 -16.772 -31.450 1.00 51.91 252 LEU A N 1
ATOM 2003 C CA . LEU A 1 252 ? 12.391 -15.838 -30.973 1.00 51.91 252 LEU A CA 1
ATOM 2004 C C . LEU A 1 252 ? 11.431 -15.479 -32.113 1.00 51.91 252 LEU A C 1
ATOM 2006 O O . LEU A 1 252 ? 11.872 -15.058 -33.183 1.00 51.91 252 LEU A O 1
ATOM 2010 N N . GLY A 1 253 ? 10.125 -15.576 -31.874 1.00 56.84 253 GLY A N 1
ATOM 2011 C CA . GLY A 1 253 ? 9.104 -15.115 -32.816 1.00 56.84 253 GLY A CA 1
ATOM 2012 C C . GLY A 1 253 ? 7.688 -15.178 -32.245 1.00 56.84 253 GLY A C 1
ATOM 2013 O O . GLY A 1 253 ? 7.525 -15.445 -31.057 1.00 56.84 253 GLY A O 1
ATOM 2014 N N . ASP A 1 254 ? 6.694 -14.941 -33.108 1.00 46.59 254 ASP A N 1
ATOM 2015 C CA . ASP A 1 254 ? 5.261 -15.032 -32.765 1.00 46.59 254 ASP A CA 1
ATOM 2016 C C . ASP A 1 254 ? 4.856 -16.456 -32.371 1.00 46.59 254 ASP A C 1
ATOM 2018 O O . ASP A 1 254 ? 5.591 -17.421 -32.652 1.00 46.59 254 ASP A O 1
ATOM 2022 N N . CYS A 1 255 ? 3.694 -16.585 -31.736 1.00 50.12 255 CYS A N 1
ATOM 2023 C CA . CYS A 1 255 ? 3.626 -17.390 -30.537 1.00 50.12 255 CYS A CA 1
ATOM 2024 C C . CYS A 1 255 ? 2.602 -18.581 -30.510 1.00 50.12 255 CYS A C 1
ATOM 2026 O O . CYS A 1 255 ? 2.964 -19.620 -29.975 1.00 50.12 255 CYS A O 1
ATOM 2028 N N . ASP A 1 256 ? 1.418 -18.566 -31.131 1.00 39.81 256 ASP A N 1
ATOM 2029 C CA . ASP A 1 256 ? 0.267 -19.518 -30.999 1.00 39.81 256 ASP A CA 1
ATOM 2030 C C . ASP A 1 256 ? 0.508 -21.048 -31.163 1.00 39.81 256 ASP A C 1
ATOM 2032 O O . ASP A 1 256 ? -0.384 -21.858 -30.903 1.00 39.81 256 ASP A O 1
ATOM 2036 N N . GLY A 1 257 ? 1.648 -21.500 -31.689 1.00 43.62 257 GLY A N 1
ATOM 2037 C CA . GLY A 1 257 ? 1.748 -22.833 -32.310 1.00 43.62 257 GLY A CA 1
ATOM 2038 C C . GLY A 1 257 ? 1.886 -24.045 -31.376 1.00 43.62 257 GLY A C 1
ATOM 2039 O O . GLY A 1 257 ? 2.032 -25.162 -31.877 1.00 43.62 257 GLY A O 1
ATOM 2040 N N . GLN A 1 258 ? 1.957 -23.866 -30.052 1.00 45.25 258 GLN A N 1
ATOM 2041 C CA . GLN A 1 258 ? 2.726 -24.800 -29.217 1.00 45.25 258 GLN A CA 1
ATOM 2042 C C . GLN A 1 258 ? 1.932 -25.669 -28.236 1.00 45.25 258 GLN A C 1
ATOM 2044 O O . GLN A 1 258 ? 1.388 -25.223 -27.229 1.00 45.25 258 GLN A O 1
ATOM 2049 N N . THR A 1 259 ? 2.029 -26.977 -28.470 1.00 40.56 259 THR A N 1
ATOM 2050 C CA . THR A 1 259 ? 1.695 -28.045 -27.524 1.00 40.56 259 THR A CA 1
ATOM 2051 C C . THR A 1 259 ? 2.975 -28.683 -26.973 1.00 40.56 259 THR A C 1
ATOM 2053 O O . THR A 1 259 ? 3.600 -29.475 -27.681 1.00 40.56 259 THR A O 1
ATOM 2056 N N . THR A 1 260 ? 3.360 -28.428 -25.716 1.00 36.97 260 THR A N 1
ATOM 2057 C CA . THR A 1 260 ? 4.388 -29.251 -25.043 1.00 36.97 260 THR A CA 1
ATOM 2058 C C . THR A 1 260 ? 4.033 -29.603 -23.594 1.00 36.97 260 THR A C 1
ATOM 2060 O O . THR A 1 260 ? 3.685 -28.754 -22.778 1.00 36.97 260 THR A O 1
ATOM 2063 N N . ASN A 1 261 ? 4.150 -30.897 -23.281 1.00 32.00 261 ASN A N 1
ATOM 2064 C CA . ASN A 1 261 ? 4.348 -31.415 -21.926 1.00 32.00 261 ASN A CA 1
ATOM 2065 C C . ASN A 1 261 ? 5.860 -31.593 -21.730 1.00 32.00 261 ASN A C 1
ATOM 2067 O O . ASN A 1 261 ? 6.523 -32.071 -22.651 1.00 32.00 261 ASN A O 1
ATOM 2071 N N . LEU A 1 262 ? 6.407 -31.255 -20.559 1.00 35.91 262 LEU A N 1
ATOM 2072 C CA . LEU A 1 262 ? 7.857 -31.209 -20.352 1.00 35.91 262 LEU A CA 1
ATOM 2073 C C . LEU A 1 262 ? 8.396 -32.165 -19.289 1.00 35.91 262 LEU A C 1
ATOM 2075 O O . LEU A 1 262 ? 8.004 -32.085 -18.133 1.00 35.91 262 LEU A O 1
ATOM 2079 N N . HIS A 1 263 ? 9.426 -32.915 -19.684 1.00 30.17 263 HIS A N 1
ATOM 2080 C CA . HIS A 1 263 ? 10.729 -33.016 -19.010 1.00 30.17 263 HIS A CA 1
ATOM 2081 C C . HIS A 1 263 ? 11.791 -33.232 -20.114 1.00 30.17 263 HIS A C 1
ATOM 2083 O O . HIS A 1 263 ? 11.477 -33.850 -21.131 1.00 30.17 263 HIS A O 1
ATOM 2089 N N . LEU A 1 264 ? 13.020 -32.715 -19.961 1.00 39.69 264 LEU A N 1
ATOM 2090 C CA . LEU A 1 264 ? 14.059 -32.750 -21.011 1.00 39.69 264 LEU A CA 1
ATOM 2091 C C . LEU A 1 264 ? 15.408 -33.302 -20.512 1.00 39.69 264 LEU A C 1
ATOM 2093 O O . LEU A 1 264 ? 16.343 -32.562 -20.218 1.00 39.69 264 LEU A O 1
ATOM 2097 N N . SER A 1 265 ? 15.518 -34.628 -20.506 1.00 36.06 265 SER A N 1
ATOM 2098 C CA . SER A 1 265 ? 16.780 -35.369 -20.632 1.00 36.06 265 SER A CA 1
ATOM 2099 C C . SER A 1 265 ? 16.537 -36.595 -21.522 1.00 36.06 265 SER A C 1
ATOM 2101 O O . SER A 1 265 ? 15.394 -37.031 -21.679 1.00 36.06 265 SER A O 1
ATOM 2103 N N . THR A 1 266 ? 17.576 -37.127 -22.169 1.00 39.66 266 THR A N 1
ATOM 2104 C CA . THR A 1 266 ? 17.449 -38.309 -23.045 1.00 39.66 266 THR A CA 1
ATOM 2105 C C . THR A 1 266 ? 18.644 -39.245 -22.901 1.00 39.66 266 THR A C 1
ATOM 2107 O O . THR A 1 266 ? 19.707 -38.822 -22.452 1.00 39.66 266 THR A O 1
ATOM 2110 N N . LEU A 1 267 ? 18.483 -40.515 -23.271 1.00 43.97 267 LEU A N 1
ATOM 2111 C CA . LEU A 1 267 ? 19.532 -41.533 -23.191 1.00 43.97 267 LEU A CA 1
ATOM 2112 C C . LEU A 1 267 ? 20.185 -41.764 -24.561 1.00 43.97 267 LEU A C 1
ATOM 2114 O O . LEU A 1 267 ? 19.507 -41.752 -25.590 1.00 43.97 267 LEU A O 1
ATOM 2118 N N . ASP A 1 268 ? 21.496 -42.013 -24.578 1.00 47.84 268 ASP A N 1
ATOM 2119 C CA . ASP A 1 268 ? 22.201 -42.494 -25.771 1.00 47.84 268 ASP A CA 1
ATOM 2120 C C . ASP A 1 268 ? 21.987 -44.006 -26.009 1.00 47.84 268 ASP A C 1
ATOM 2122 O O . ASP A 1 268 ? 21.393 -44.716 -25.195 1.00 47.84 268 ASP A O 1
ATOM 2126 N N . GLY A 1 269 ? 22.508 -44.531 -27.125 1.00 43.47 269 GLY A N 1
ATOM 2127 C CA . GLY A 1 269 ? 22.419 -45.961 -27.463 1.00 43.47 269 GLY A CA 1
ATOM 2128 C C . GLY A 1 269 ? 23.141 -46.914 -26.494 1.00 43.47 269 GLY A C 1
ATOM 2129 O O . GLY A 1 269 ? 23.015 -48.126 -26.645 1.00 43.47 269 GLY A O 1
ATOM 2130 N N . ASN A 1 270 ? 23.875 -46.384 -25.510 1.00 52.62 270 ASN A N 1
ATOM 2131 C CA . ASN A 1 270 ? 24.536 -47.125 -24.435 1.00 52.62 270 ASN A CA 1
ATOM 2132 C C . ASN A 1 270 ? 23.865 -46.892 -23.065 1.00 52.62 270 ASN A C 1
ATOM 2134 O O . ASN A 1 270 ? 24.360 -47.394 -22.056 1.00 52.62 270 ASN A O 1
ATOM 2138 N N . GLY A 1 271 ? 22.764 -46.134 -23.009 1.00 49.19 271 GLY A N 1
ATOM 2139 C CA . GLY A 1 271 ? 22.024 -45.832 -21.785 1.00 49.19 271 GLY A CA 1
ATOM 2140 C C . GLY A 1 271 ? 22.599 -44.697 -20.930 1.00 49.19 271 GLY A C 1
ATOM 2141 O O . GLY A 1 271 ? 22.364 -44.695 -19.725 1.00 49.19 271 GLY A O 1
ATOM 2142 N N . GLN A 1 272 ? 23.351 -43.745 -21.496 1.00 53.81 272 GLN A N 1
ATOM 2143 C CA . GLN A 1 272 ? 23.875 -42.587 -20.751 1.00 53.81 272 GLN A CA 1
ATOM 2144 C C . GLN A 1 272 ? 23.040 -41.317 -20.939 1.00 53.81 272 GLN A C 1
ATOM 2146 O O . GLN A 1 272 ? 22.663 -40.976 -22.058 1.00 53.81 272 GLN A O 1
ATOM 2151 N N . ASN A 1 273 ? 22.819 -40.588 -19.838 1.00 53.53 273 ASN A N 1
ATOM 2152 C CA . ASN A 1 273 ? 22.092 -39.317 -19.814 1.00 53.53 273 ASN A CA 1
ATOM 2153 C C . ASN A 1 273 ? 22.815 -38.228 -20.629 1.00 53.53 273 ASN A C 1
ATOM 2155 O O . ASN A 1 273 ? 23.944 -37.826 -20.321 1.00 53.53 273 ASN A O 1
ATOM 2159 N N . LEU A 1 274 ? 22.125 -37.724 -21.650 1.00 52.78 274 LEU A N 1
ATOM 2160 C CA . LEU A 1 274 ? 22.500 -36.574 -22.457 1.00 52.78 274 LEU A CA 1
ATOM 2161 C C . LEU A 1 274 ? 21.628 -35.369 -22.093 1.00 52.78 274 LEU A C 1
ATOM 2163 O O . LEU A 1 274 ? 20.397 -35.448 -22.057 1.00 52.78 274 LEU A O 1
ATOM 2167 N N . CYS A 1 275 ? 22.298 -34.244 -21.875 1.00 54.19 275 CYS A N 1
ATOM 2168 C CA . CYS A 1 275 ? 21.720 -32.946 -21.583 1.00 54.19 275 CYS A CA 1
ATOM 2169 C C . CYS A 1 275 ? 21.988 -31.992 -22.751 1.00 54.19 275 CYS A C 1
ATOM 2171 O O . CYS A 1 275 ? 22.954 -32.141 -23.509 1.00 54.19 275 CYS A O 1
ATOM 2173 N N . LEU A 1 276 ? 21.127 -30.987 -22.886 1.00 57.44 276 LEU A N 1
ATOM 2174 C CA . LEU A 1 276 ? 21.415 -29.832 -23.727 1.00 57.44 276 LEU A CA 1
ATOM 2175 C C . LEU A 1 276 ? 22.618 -29.085 -23.132 1.00 57.44 276 LEU A C 1
ATOM 2177 O O . LEU A 1 276 ? 22.762 -29.011 -21.915 1.00 57.44 276 LEU A O 1
ATOM 2181 N N . GLN A 1 277 ? 23.494 -28.544 -23.974 1.00 66.56 277 GLN A N 1
ATOM 2182 C CA . GLN A 1 277 ? 24.648 -27.749 -23.559 1.00 66.56 277 GLN A CA 1
ATOM 2183 C C . GLN A 1 277 ? 24.941 -26.665 -24.595 1.00 66.56 277 GLN A C 1
ATOM 2185 O O . GLN A 1 277 ? 24.931 -26.936 -25.796 1.00 66.56 277 GLN A O 1
ATOM 2190 N N . ARG A 1 278 ? 25.267 -25.444 -24.158 1.00 58.50 278 ARG A N 1
ATOM 2191 C CA . ARG A 1 278 ? 25.790 -24.417 -25.070 1.00 58.50 278 ARG A CA 1
ATOM 2192 C C . ARG A 1 278 ? 27.204 -24.808 -25.504 1.00 58.50 278 ARG A C 1
ATOM 2194 O O . ARG A 1 278 ? 28.052 -25.100 -24.664 1.00 58.50 278 ARG A O 1
ATOM 2201 N N . GLU A 1 279 ? 27.458 -24.831 -26.810 1.00 72.62 279 GLU A N 1
ATOM 2202 C CA . GLU A 1 279 ? 28.691 -25.377 -27.400 1.00 72.62 279 GLU A CA 1
ATOM 2203 C C . GLU A 1 279 ? 29.969 -24.703 -26.861 1.00 72.62 279 GLU A C 1
ATOM 2205 O O . GLU A 1 279 ? 30.963 -25.385 -26.597 1.00 72.62 279 GLU A O 1
ATOM 2210 N N . SER A 1 280 ? 29.923 -23.384 -26.648 1.00 68.31 280 SER A N 1
ATOM 2211 C CA . SER A 1 280 ? 30.953 -22.588 -25.965 1.00 68.31 280 SER A CA 1
ATOM 2212 C C . SER A 1 280 ? 30.334 -21.336 -25.317 1.00 68.31 280 SER A C 1
ATOM 2214 O O . SER A 1 280 ? 29.120 -21.146 -25.353 1.00 68.31 280 SER A O 1
ATOM 2216 N N . SER A 1 281 ? 31.131 -20.450 -24.711 1.00 57.34 281 SER A N 1
ATOM 2217 C CA . SER A 1 281 ? 30.632 -19.159 -24.199 1.00 57.34 281 SER A CA 1
ATOM 2218 C C . SER A 1 281 ? 30.324 -18.124 -25.289 1.00 57.34 281 SER A C 1
ATOM 2220 O O . SER A 1 281 ? 29.618 -17.158 -25.014 1.00 57.34 281 SER A O 1
ATOM 2222 N N . THR A 1 282 ? 30.830 -18.328 -26.508 1.00 59.28 282 THR A N 1
ATOM 2223 C CA . THR A 1 282 ? 30.727 -17.396 -27.645 1.00 59.28 282 THR A CA 1
ATOM 2224 C C . THR A 1 282 ? 29.941 -17.955 -28.836 1.00 59.28 282 THR A C 1
ATOM 2226 O O . THR A 1 282 ? 29.585 -17.193 -29.731 1.00 59.28 282 THR A O 1
ATOM 2229 N N . SER A 1 283 ? 29.649 -19.261 -28.857 1.00 55.06 283 SER A N 1
ATOM 2230 C CA . SER A 1 283 ? 28.790 -19.902 -29.859 1.00 55.06 283 SER A CA 1
ATOM 2231 C C . SER A 1 283 ? 27.326 -19.885 -29.395 1.00 55.06 283 SER A C 1
ATOM 2233 O O . SER A 1 283 ? 27.050 -20.312 -28.271 1.00 55.06 283 SER A O 1
ATOM 2235 N N . PRO A 1 284 ? 26.367 -19.445 -30.235 1.00 50.97 284 PRO A N 1
ATOM 2236 C CA . PRO A 1 284 ? 24.940 -19.541 -29.930 1.00 50.97 284 PRO A CA 1
ATOM 2237 C C . PRO A 1 284 ? 24.383 -20.963 -30.115 1.00 50.97 284 PRO A C 1
ATOM 2239 O O . PRO A 1 284 ? 23.225 -21.205 -29.784 1.00 50.97 284 PRO A O 1
ATOM 2242 N N . LYS A 1 285 ? 25.171 -21.913 -30.644 1.00 56.84 285 LYS A N 1
ATOM 2243 C CA . LYS A 1 285 ? 24.710 -23.288 -30.870 1.00 56.84 285 LYS A CA 1
ATOM 2244 C C . LYS A 1 285 ? 24.494 -24.040 -29.561 1.00 56.84 285 LYS A C 1
ATOM 2246 O O . LYS A 1 285 ? 25.365 -24.069 -28.687 1.00 56.84 285 LYS A O 1
ATOM 2251 N N . ILE A 1 286 ? 23.360 -24.730 -29.486 1.00 55.41 286 ILE A N 1
ATOM 2252 C CA . ILE A 1 286 ? 23.081 -25.748 -28.474 1.00 55.41 286 ILE A CA 1
ATOM 2253 C C . ILE A 1 286 ? 23.379 -27.121 -29.078 1.00 55.41 286 ILE A C 1
ATOM 2255 O O . ILE A 1 286 ? 22.995 -27.410 -30.209 1.00 55.41 286 ILE A O 1
ATOM 2259 N N . VAL A 1 287 ? 24.082 -27.959 -28.324 1.00 68.50 287 VAL A N 1
ATOM 2260 C CA . VAL A 1 287 ? 24.442 -29.335 -28.686 1.00 68.50 287 VAL A CA 1
ATOM 2261 C C . VAL A 1 287 ? 24.000 -30.289 -27.581 1.00 68.50 287 VAL A C 1
ATOM 2263 O O . VAL A 1 287 ? 23.872 -29.889 -26.426 1.00 68.50 287 VAL A O 1
ATOM 2266 N N . THR A 1 288 ? 23.797 -31.562 -27.905 1.00 63.41 288 THR A N 1
ATOM 2267 C CA . THR A 1 288 ? 23.626 -32.614 -26.896 1.00 63.41 288 THR A CA 1
ATOM 2268 C C . THR A 1 288 ? 24.990 -33.138 -26.452 1.00 63.41 288 THR A C 1
ATOM 2270 O O . THR A 1 288 ? 25.817 -33.555 -27.264 1.00 63.41 288 THR A O 1
ATOM 2273 N N . LYS A 1 289 ? 25.246 -33.113 -25.144 1.00 65.44 289 LYS A N 1
ATOM 2274 C CA . LYS A 1 289 ? 26.460 -33.649 -24.508 1.00 65.44 289 LYS A CA 1
ATOM 2275 C C . LYS A 1 289 ? 26.078 -34.462 -23.274 1.00 65.44 289 LYS A C 1
ATOM 2277 O O . LYS A 1 289 ? 24.944 -34.400 -22.815 1.00 65.44 289 LYS A O 1
ATOM 2282 N N . LYS A 1 290 ? 27.015 -35.248 -22.737 1.00 71.75 290 LYS A N 1
ATOM 2283 C CA . LYS A 1 290 ? 26.787 -35.971 -21.476 1.00 71.75 290 LYS A CA 1
ATOM 2284 C C . LYS A 1 290 ? 26.466 -34.982 -20.362 1.00 71.75 290 LYS A C 1
ATOM 2286 O O . LYS A 1 290 ? 27.112 -33.937 -20.275 1.00 71.75 290 LYS A O 1
ATOM 2291 N N . CYS A 1 291 ? 25.479 -35.309 -19.540 1.00 60.56 291 CYS A N 1
ATOM 2292 C CA . CYS A 1 291 ? 25.094 -34.456 -18.426 1.00 60.56 291 CYS A CA 1
ATOM 2293 C C . CYS A 1 291 ? 26.234 -34.290 -17.405 1.00 60.56 291 CYS A C 1
ATOM 2295 O O . CYS A 1 291 ? 26.929 -35.255 -17.083 1.00 60.56 291 CYS A O 1
ATOM 2297 N N . ILE A 1 292 ? 26.403 -33.076 -16.886 1.00 66.06 292 ILE A N 1
ATOM 2298 C CA . ILE A 1 292 ? 27.374 -32.721 -15.845 1.00 66.06 292 ILE A CA 1
ATOM 2299 C C . ILE A 1 292 ? 26.654 -32.752 -14.488 1.00 66.06 292 ILE A C 1
ATOM 2301 O O . ILE A 1 292 ? 25.607 -32.131 -14.336 1.00 66.06 292 ILE A O 1
ATOM 2305 N N . CYS A 1 293 ? 27.211 -33.484 -13.518 1.00 61.81 293 CYS A N 1
ATOM 2306 C CA . CYS A 1 293 ? 26.720 -33.583 -12.133 1.00 61.81 293 CYS A CA 1
ATOM 2307 C C . CYS A 1 293 ? 25.216 -33.930 -11.969 1.00 61.81 293 CYS A C 1
ATOM 2309 O O . CYS A 1 293 ? 24.536 -33.320 -11.149 1.00 61.81 293 CYS A O 1
ATOM 2311 N N . VAL A 1 294 ? 24.683 -34.885 -12.749 1.00 55.91 294 VAL A N 1
ATOM 2312 C CA . VAL A 1 294 ? 23.243 -35.254 -12.722 1.00 55.91 294 VAL A CA 1
ATOM 2313 C C . VAL A 1 294 ? 22.859 -36.312 -11.678 1.00 55.91 294 VAL A C 1
ATOM 2315 O O . VAL A 1 294 ? 21.691 -36.395 -11.309 1.00 55.91 294 VAL A O 1
ATOM 2318 N N . ASP A 1 295 ? 23.823 -37.068 -11.159 1.00 52.22 295 ASP A N 1
ATOM 2319 C CA . ASP A 1 295 ? 23.637 -37.893 -9.961 1.00 52.22 295 ASP A CA 1
ATOM 2320 C C . ASP A 1 295 ? 24.188 -37.122 -8.747 1.00 52.22 295 ASP A C 1
ATOM 2322 O O . ASP A 1 295 ? 25.189 -36.416 -8.905 1.00 52.22 295 ASP A O 1
ATOM 2326 N N . ASP A 1 296 ? 23.591 -37.283 -7.553 1.00 48.25 296 ASP A N 1
ATOM 2327 C CA . ASP A 1 296 ? 23.967 -36.626 -6.275 1.00 48.25 296 ASP A CA 1
ATOM 2328 C C . ASP A 1 296 ? 25.356 -37.066 -5.748 1.00 48.25 296 ASP A C 1
ATOM 2330 O O . ASP A 1 296 ? 25.518 -37.607 -4.651 1.00 48.25 296 ASP A O 1
ATOM 2334 N N . ASN A 1 297 ? 26.394 -36.871 -6.556 1.00 49.94 297 ASN A N 1
ATOM 2335 C CA . ASN A 1 297 ? 27.762 -37.255 -6.273 1.00 49.94 297 ASN A CA 1
ATOM 2336 C C . ASN A 1 297 ? 28.530 -36.040 -5.719 1.00 49.94 297 ASN A C 1
ATOM 2338 O O . ASN A 1 297 ? 28.929 -35.166 -6.496 1.00 49.94 297 ASN A O 1
ATOM 2342 N N . PRO A 1 298 ? 28.825 -35.991 -4.404 1.00 51.12 298 PRO A N 1
ATOM 2343 C CA . PRO A 1 298 ? 29.439 -34.832 -3.748 1.00 51.12 298 PRO A CA 1
ATOM 2344 C C . PRO A 1 298 ? 30.911 -34.593 -4.137 1.00 51.12 298 PRO A C 1
ATOM 2346 O O . PRO A 1 298 ? 31.575 -33.751 -3.538 1.00 51.12 298 PRO A O 1
ATOM 2349 N N . THR A 1 299 ? 31.441 -35.337 -5.113 1.00 50.84 299 THR A N 1
ATOM 2350 C CA . THR A 1 299 ? 32.796 -35.171 -5.663 1.00 50.84 299 THR A CA 1
ATOM 2351 C C . THR A 1 299 ? 32.822 -34.550 -7.065 1.00 50.84 299 THR A C 1
ATOM 2353 O O . THR A 1 299 ? 33.898 -34.407 -7.643 1.00 50.84 299 THR A O 1
ATOM 2356 N N . CYS A 1 300 ? 31.668 -34.160 -7.620 1.00 63.59 300 CYS A N 1
ATOM 2357 C CA . CYS A 1 300 ? 31.602 -33.474 -8.911 1.00 63.59 300 CYS A CA 1
ATOM 2358 C C . CYS A 1 300 ? 32.133 -32.032 -8.788 1.00 63.59 300 CYS A C 1
ATOM 2360 O O . CYS A 1 300 ? 31.565 -31.223 -8.059 1.00 63.59 300 CYS A O 1
ATOM 2362 N N . LEU A 1 301 ? 33.238 -31.724 -9.479 1.00 57.00 301 LEU A N 1
ATOM 2363 C CA . LEU A 1 301 ? 33.920 -30.416 -9.436 1.00 57.00 301 LEU A CA 1
ATOM 2364 C C . LEU A 1 301 ? 33.740 -29.583 -10.722 1.00 57.00 301 LEU A C 1
ATOM 2366 O O . LEU A 1 301 ? 34.273 -28.477 -10.811 1.00 57.00 301 LEU A O 1
ATOM 2370 N N . ASP A 1 302 ? 33.020 -30.112 -11.712 1.00 58.31 302 ASP A N 1
ATOM 2371 C CA . ASP A 1 302 ? 32.779 -29.467 -13.006 1.00 58.31 302 ASP A CA 1
ATOM 2372 C C . ASP A 1 302 ? 31.554 -28.535 -12.956 1.00 58.31 302 ASP A C 1
ATOM 2374 O O . ASP A 1 302 ? 30.581 -28.821 -12.264 1.00 58.31 302 ASP A O 1
ATOM 2378 N N . ASP A 1 303 ? 31.576 -27.431 -13.712 1.00 56.53 303 ASP A N 1
ATOM 2379 C CA . ASP A 1 303 ? 30.507 -26.419 -13.715 1.00 56.53 303 ASP A CA 1
ATOM 2380 C C . ASP A 1 303 ? 29.342 -26.785 -14.671 1.00 56.53 303 ASP A C 1
ATOM 2382 O O . ASP A 1 303 ? 29.505 -26.732 -15.901 1.00 56.53 303 ASP A O 1
ATOM 2386 N N . PRO A 1 304 ? 28.140 -27.115 -14.153 1.00 57.06 304 PRO A N 1
ATOM 2387 C CA . PRO A 1 304 ? 27.001 -27.518 -14.971 1.00 57.06 304 PRO A CA 1
ATOM 2388 C C . PRO A 1 304 ? 26.248 -26.338 -15.605 1.00 57.06 304 PRO A C 1
ATOM 2390 O O . PRO A 1 304 ? 25.373 -26.582 -16.433 1.00 57.06 304 PRO A O 1
ATOM 2393 N N . GLN A 1 305 ? 26.566 -25.071 -15.294 1.00 55.25 305 GLN A N 1
ATOM 2394 C CA . GLN A 1 305 ? 25.811 -23.898 -15.784 1.00 55.25 305 GLN A CA 1
ATOM 2395 C C . GLN A 1 305 ? 25.692 -23.830 -17.313 1.00 55.25 305 GLN A C 1
ATOM 2397 O O . GLN A 1 305 ? 24.715 -23.308 -17.844 1.00 55.25 305 GLN A O 1
ATOM 2402 N N . SER A 1 306 ? 26.657 -24.393 -18.049 1.00 55.28 306 SER A N 1
ATOM 2403 C CA . SER A 1 306 ? 26.588 -24.482 -19.516 1.00 55.28 306 SER A CA 1
ATOM 2404 C C . SER A 1 306 ? 25.464 -25.392 -20.049 1.00 55.28 306 SER A C 1
ATOM 2406 O O . SER A 1 306 ? 25.199 -25.366 -21.253 1.00 55.28 306 SER A O 1
ATOM 2408 N N . GLN A 1 307 ? 24.814 -26.171 -19.176 1.00 55.75 307 GLN A N 1
ATOM 2409 C CA . GLN A 1 307 ? 23.727 -27.113 -19.469 1.00 55.75 307 GLN A CA 1
ATOM 2410 C C . GLN A 1 307 ? 22.354 -26.673 -18.929 1.00 55.75 307 GLN A C 1
ATOM 2412 O O . GLN A 1 307 ? 21.388 -27.431 -19.013 1.00 55.75 307 GLN A O 1
ATOM 2417 N N . TRP A 1 308 ? 22.238 -25.469 -18.360 1.00 50.16 308 TRP A N 1
ATOM 2418 C CA . TRP A 1 308 ? 20.999 -24.999 -17.732 1.00 50.16 308 TRP A CA 1
ATOM 2419 C C . TRP A 1 308 ? 20.149 -24.160 -18.696 1.00 50.16 308 TRP A C 1
ATOM 2421 O O . TRP A 1 308 ? 20.607 -23.155 -19.239 1.00 50.16 308 TRP A O 1
ATOM 2431 N N . PHE A 1 309 ? 18.892 -24.573 -18.885 1.00 45.47 309 PHE A N 1
ATOM 2432 C CA . PHE A 1 309 ? 17.918 -23.948 -19.787 1.00 45.47 309 PHE A CA 1
ATOM 2433 C C . PHE A 1 309 ? 16.537 -23.873 -19.124 1.00 45.47 309 PHE A C 1
ATOM 2435 O O . PHE A 1 309 ? 16.211 -24.656 -18.235 1.00 45.47 309 PHE A O 1
ATOM 2442 N N . GLN A 1 310 ? 15.717 -22.930 -19.577 1.00 39.03 310 GLN A N 1
ATOM 2443 C CA . GLN A 1 310 ? 14.406 -22.571 -19.023 1.00 39.03 310 GLN A CA 1
ATOM 2444 C C . GLN A 1 310 ? 13.407 -22.553 -20.217 1.00 39.03 310 GLN A C 1
ATOM 2446 O O . GLN A 1 310 ? 13.844 -22.211 -21.317 1.00 39.03 310 GLN A O 1
ATOM 2451 N N . LEU A 1 311 ? 12.113 -22.921 -20.073 1.00 38.50 311 LEU A N 1
ATOM 2452 C CA . LEU A 1 311 ? 11.203 -23.104 -21.238 1.00 38.50 311 LEU A CA 1
ATOM 2453 C C . LEU A 1 311 ? 9.936 -22.222 -21.344 1.00 38.50 311 LEU A C 1
ATOM 2455 O O . LEU A 1 311 ? 9.331 -21.852 -20.346 1.00 38.50 311 LEU A O 1
ATOM 2459 N N . VAL A 1 312 ? 9.543 -21.942 -22.596 1.00 33.06 312 VAL A N 1
ATOM 2460 C CA . VAL A 1 312 ? 8.791 -20.783 -23.128 1.00 33.06 312 VAL A CA 1
ATOM 2461 C C . VAL A 1 312 ? 7.457 -21.214 -23.770 1.00 33.06 312 VAL A C 1
ATOM 2463 O O . VAL A 1 312 ? 7.436 -22.240 -24.439 1.00 33.06 312 VAL A O 1
ATOM 2466 N N . THR A 1 313 ? 6.361 -20.469 -23.565 1.00 31.45 313 THR A N 1
ATOM 2467 C CA . THR A 1 313 ? 5.027 -20.671 -24.195 1.00 31.45 313 THR A CA 1
ATOM 2468 C C . THR A 1 313 ? 4.328 -19.298 -24.388 1.00 31.45 313 THR A C 1
ATOM 2470 O O . THR A 1 313 ? 4.966 -18.280 -24.145 1.00 31.45 313 THR A O 1
ATOM 2473 N N . THR A 1 314 ? 3.204 -19.253 -25.112 1.00 34.09 314 THR A N 1
ATOM 2474 C CA . THR A 1 314 ? 3.277 -18.543 -26.391 1.00 34.09 314 THR A CA 1
ATOM 2475 C C . THR A 1 314 ? 1.883 -18.364 -27.063 1.00 34.09 314 THR A C 1
ATOM 2477 O O . THR A 1 314 ? 1.271 -19.339 -27.496 1.00 34.09 314 THR A O 1
ATOM 2480 N N . ASN A 1 315 ? 1.400 -17.105 -27.137 1.00 27.02 315 ASN A N 1
ATOM 2481 C CA . ASN A 1 315 ? 0.305 -16.543 -27.974 1.00 27.02 315 ASN A CA 1
ATOM 2482 C C . ASN A 1 315 ? 0.531 -15.015 -28.197 1.00 27.02 315 ASN A C 1
ATOM 2484 O O . ASN A 1 315 ? 1.064 -14.362 -27.305 1.00 27.02 315 ASN A O 1
ATOM 2488 N N . VAL A 1 316 ? 0.130 -14.352 -29.296 1.00 29.86 316 VAL A N 1
ATOM 2489 C CA . VAL A 1 316 ? -0.327 -14.823 -30.631 1.00 29.86 316 VAL A CA 1
ATOM 2490 C C . VAL A 1 316 ? 0.882 -15.090 -31.520 1.00 29.86 316 VAL A C 1
ATOM 2492 O O . VAL A 1 316 ? 1.855 -14.315 -31.443 1.00 29.86 316 VAL A O 1
#